Protein AF-A0A6A9SDP8-F1 (afdb_monomer_lite)

Secondary structure (DSSP, 8-state):
---------EEEEEEEEEEEGGGSPTT----TT-SEEEEEEEEEEETTEEEEEEEEEEPPTTSS--HHHHHHHHHTT-TT--GGGGTT-EEEEEEETTEEEEEHHHHHHHHHHHHHHHHHHHHHHHHHHHHHHHHHHHHHHHTTSTTHHHHHHHHHHHHHHHHHHHHHHHHH---SS----HHHHHHHHHSTTTHHHHHHHHHHHHIIIII-GGGHHHHHHHHHHHHHHHHHHHHHHHHTSTTHHHHHHHHHHHHHHHHHHHHHHTTSTT-SS---HHHHHHHHHHHTHHHHHHHHIIIII--

Sequence (303 aa):
MASRESSTNRALVRRVTRVPAEDVPDGYPFDVDADHALELVVERRRADGSETVRAFEAWPSGGHASSRLARVLDAVGEPAGSPGALDGERVVLESRDGAYRVDVDGTYALHEEATRAGVNTHALAELVVAAGALVGLFAFFLAWTPLERAAVPLAALAAVVLAASLGYDAWQTRDRAWTPHPLPWTAGGAVPVLNVAVAVAYLARKAVAVDDSADADRVWRDVLAGTVVAFAVGLALAAFDLTFPLGATVFAHAWALAPVAVFLDGRSARHEHAPKRAPWLAGAVVFGGAGALVYLLRTDGLQ

Radius of gyration: 26.79 Å; chains: 1; bounding box: 65×52×71 Å

pLDDT: mean 76.97, std 10.65, range [30.83, 91.56]

Structure (mmCIF, N/CA/C/O backbone):
data_AF-A0A6A9SDP8-F1
#
_entry.id   AF-A0A6A9SDP8-F1
#
loop_
_atom_site.group_PDB
_atom_site.id
_atom_site.type_symbol
_atom_site.label_atom_id
_atom_site.label_alt_id
_atom_site.label_comp_id
_atom_site.label_asym_id
_atom_site.label_entity_id
_atom_site.label_seq_id
_atom_site.pdbx_PDB_ins_code
_atom_site.Cartn_x
_atom_site.Cartn_y
_atom_site.Cartn_z
_atom_site.occupancy
_atom_site.B_iso_or_equiv
_atom_site.auth_seq_id
_atom_site.auth_comp_id
_atom_site.auth_asym_id
_atom_site.auth_atom_id
_atom_site.pdbx_PDB_model_num
ATOM 1 N N . MET A 1 1 ? -29.160 29.114 26.629 1.00 34.12 1 MET A N 1
ATOM 2 C CA . MET A 1 1 ? -27.709 29.140 26.345 1.00 34.12 1 MET A CA 1
ATOM 3 C C . MET A 1 1 ? -26.998 28.506 27.526 1.00 34.12 1 MET A C 1
ATOM 5 O O . MET A 1 1 ? -26.767 29.185 28.514 1.00 34.12 1 MET A O 1
ATOM 9 N N . ALA A 1 2 ? -26.745 27.200 27.461 1.00 30.83 2 ALA A N 1
ATOM 10 C CA . ALA A 1 2 ? -25.876 26.510 28.408 1.00 30.83 2 ALA A CA 1
ATOM 11 C C . ALA A 1 2 ? -24.572 26.211 27.666 1.00 30.83 2 ALA A C 1
ATOM 13 O O . ALA A 1 2 ? -24.596 25.659 26.565 1.00 30.83 2 ALA A O 1
ATOM 14 N N . SER A 1 3 ? -23.469 26.691 28.230 1.00 32.56 3 SER A N 1
ATOM 15 C CA . SER A 1 3 ? -22.120 26.548 27.700 1.00 32.56 3 SER A CA 1
ATOM 16 C C . SER A 1 3 ? -21.797 25.062 27.537 1.00 32.56 3 SER A C 1
ATOM 18 O O . SER A 1 3 ? -21.733 24.336 28.525 1.00 32.56 3 SER A O 1
ATOM 20 N N . ARG A 1 4 ? -21.631 24.597 26.292 1.00 37.06 4 ARG A N 1
ATOM 21 C CA . ARG A 1 4 ? -20.997 23.306 26.011 1.00 37.06 4 ARG A CA 1
ATOM 22 C C . ARG A 1 4 ? -19.533 23.457 26.408 1.00 37.06 4 ARG A C 1
ATOM 24 O O . ARG A 1 4 ? -18.729 23.944 25.616 1.00 37.06 4 ARG A O 1
ATOM 31 N N . GLU A 1 5 ? -19.191 23.060 27.629 1.00 35.81 5 GLU A N 1
ATOM 32 C CA . GLU A 1 5 ? -17.819 22.688 27.963 1.00 35.81 5 GLU A CA 1
ATOM 33 C C . GLU A 1 5 ? -17.450 21.482 27.094 1.00 35.81 5 GLU A C 1
ATOM 35 O O . GLU A 1 5 ? -17.626 20.322 27.455 1.00 35.81 5 GLU A O 1
ATOM 40 N N . SER A 1 6 ? -16.969 21.786 25.891 1.00 40.06 6 SER A N 1
ATOM 41 C CA . SER A 1 6 ? -16.321 20.865 24.968 1.00 40.06 6 SER A CA 1
ATOM 42 C C . SER A 1 6 ? -14.956 20.474 25.544 1.00 40.06 6 SER A C 1
ATOM 44 O O . SER A 1 6 ? -13.913 20.779 24.969 1.00 40.06 6 SER A O 1
ATOM 46 N N . SER A 1 7 ? -14.944 19.841 26.718 1.00 48.91 7 SER A N 1
ATOM 47 C CA . SER A 1 7 ? -13.778 19.081 27.148 1.00 48.91 7 SER A CA 1
ATOM 48 C C . SER A 1 7 ? -13.738 17.821 26.291 1.00 48.91 7 SER A C 1
ATOM 50 O O . SER A 1 7 ? -14.719 17.090 26.168 1.00 48.91 7 SER A O 1
ATOM 52 N N . THR A 1 8 ? -12.634 17.631 25.585 1.00 55.91 8 THR A N 1
ATOM 53 C CA . THR A 1 8 ? -12.454 16.554 24.618 1.00 55.91 8 THR A CA 1
ATOM 54 C C . THR A 1 8 ? -12.482 15.204 25.347 1.00 55.91 8 THR A C 1
ATOM 56 O O . THR A 1 8 ? -11.447 14.723 25.797 1.00 55.91 8 THR A O 1
ATOM 59 N N . ASN A 1 9 ? -13.657 14.581 25.475 1.00 80.19 9 ASN A N 1
ATOM 60 C CA . ASN A 1 9 ? -13.875 13.295 26.155 1.00 80.19 9 ASN A CA 1
ATOM 61 C C . ASN A 1 9 ? -13.386 12.089 25.330 1.00 80.19 9 ASN A C 1
ATOM 63 O O . ASN A 1 9 ? -14.064 11.069 25.226 1.00 80.19 9 ASN A O 1
ATOM 67 N N . ARG A 1 10 ? -12.212 12.195 24.705 1.00 88.19 10 ARG A N 1
ATOM 68 C CA . ARG A 1 10 ? -11.583 11.076 23.997 1.00 88.19 10 ARG A CA 1
ATOM 69 C C . ARG A 1 10 ? -10.999 10.112 25.030 1.00 88.19 10 ARG A C 1
ATOM 71 O O . ARG A 1 10 ? -10.232 10.524 25.903 1.00 88.19 10 ARG A O 1
ATOM 78 N N . ALA A 1 11 ? -11.337 8.838 24.910 1.00 89.44 11 ALA A N 1
ATOM 79 C CA . ALA A 1 11 ? -10.845 7.775 25.769 1.00 89.44 11 ALA A CA 1
ATOM 80 C C . ALA A 1 11 ? -10.386 6.574 24.937 1.00 89.44 11 ALA A C 1
ATOM 82 O O . ALA A 1 11 ? -10.823 6.378 23.805 1.00 89.44 11 ALA A O 1
ATOM 83 N N . LEU A 1 12 ? -9.473 5.789 25.498 1.00 90.06 12 LEU A N 1
ATOM 84 C CA . LEU A 1 12 ? -8.978 4.552 24.910 1.00 90.06 12 LEU A CA 1
ATOM 85 C C . LEU A 1 12 ? -9.602 3.373 25.649 1.00 90.06 12 LEU A C 1
ATOM 87 O O . LEU A 1 12 ? -9.468 3.276 26.870 1.00 90.06 12 LEU A O 1
ATOM 91 N N . VAL A 1 13 ? -10.254 2.472 24.928 1.00 89.31 13 VAL A N 1
ATOM 92 C CA . VAL A 1 13 ? -10.748 1.223 25.504 1.00 89.31 13 VAL A CA 1
ATOM 93 C C . VAL A 1 13 ? -9.544 0.332 25.810 1.00 89.31 13 VAL A C 1
ATOM 95 O O . VAL A 1 13 ? -8.709 0.070 24.948 1.00 89.31 13 VAL A O 1
ATOM 98 N N . ARG A 1 14 ? -9.414 -0.088 27.068 1.00 90.31 14 ARG A N 1
ATOM 99 C CA . ARG A 1 14 ? -8.307 -0.931 27.554 1.00 90.31 14 ARG A CA 1
ATOM 100 C C . ARG A 1 14 ? -8.688 -2.382 27.751 1.00 90.31 14 ARG A C 1
ATOM 102 O O . ARG A 1 14 ? -7.809 -3.231 27.880 1.00 90.31 14 ARG A O 1
ATOM 109 N N . ARG A 1 15 ? -9.980 -2.614 27.955 1.00 88.62 15 ARG A N 1
ATOM 110 C CA . ARG A 1 15 ? -10.541 -3.931 28.183 1.00 88.62 15 ARG A CA 1
ATOM 111 C C . ARG A 1 15 ? -12.033 -3.885 27.919 1.00 88.62 15 ARG A C 1
ATOM 113 O O . ARG A 1 15 ? -12.725 -2.958 28.342 1.00 88.62 15 ARG A O 1
ATOM 120 N N . VAL A 1 16 ? -12.503 -4.955 27.299 1.00 87.00 16 VAL A N 1
ATOM 121 C CA . VAL A 1 16 ? -13.911 -5.228 27.047 1.00 87.00 16 VAL A CA 1
ATOM 122 C C . VAL A 1 16 ? -14.265 -6.536 27.744 1.00 87.00 16 VAL A C 1
ATOM 124 O O . VAL A 1 16 ? -13.635 -7.560 27.480 1.00 87.00 16 VAL A O 1
ATOM 127 N N . THR A 1 17 ? -15.249 -6.518 28.642 1.00 88.25 17 THR A N 1
ATOM 128 C CA . THR A 1 17 ? -15.673 -7.716 29.386 1.00 88.25 17 THR A CA 1
ATOM 129 C C . THR A 1 17 ? -17.186 -7.854 29.339 1.00 88.25 17 THR A C 1
ATOM 131 O O . THR A 1 17 ? -17.906 -6.873 29.477 1.00 88.25 17 THR A O 1
ATOM 134 N N . ARG A 1 18 ? -17.690 -9.076 29.161 1.00 87.00 18 ARG A N 1
ATOM 135 C CA . ARG A 1 18 ? -19.116 -9.363 29.330 1.00 87.00 18 ARG A CA 1
ATOM 136 C C . ARG A 1 18 ? -19.397 -9.619 30.808 1.00 87.00 18 ARG A C 1
ATOM 138 O O . ARG A 1 18 ? -18.764 -10.497 31.389 1.00 87.00 18 ARG A O 1
ATOM 145 N N . VAL A 1 19 ? -20.348 -8.890 31.377 1.00 87.50 19 VAL A N 1
ATOM 146 C CA . VAL A 1 19 ? -20.765 -9.001 32.780 1.00 87.50 19 VAL A CA 1
ATOM 147 C C . VAL A 1 19 ? -22.277 -9.254 32.875 1.00 87.50 19 VAL A C 1
ATOM 149 O O . VAL A 1 19 ? -23.010 -8.895 31.948 1.00 87.50 19 VAL A O 1
ATOM 152 N N . PRO A 1 20 ? -22.768 -9.912 33.936 1.00 85.69 20 PRO A N 1
ATOM 153 C CA . PRO A 1 20 ? -24.192 -9.954 34.271 1.00 85.69 20 PRO A CA 1
ATOM 154 C C . PRO A 1 20 ? -24.808 -8.550 34.363 1.00 85.69 20 PRO A C 1
ATOM 156 O O . PRO A 1 20 ? -24.146 -7.610 34.797 1.00 85.69 20 PRO A O 1
ATOM 159 N N . ALA A 1 21 ? -26.074 -8.386 33.967 1.00 84.31 21 ALA A N 1
ATOM 160 C CA . ALA A 1 21 ? -26.746 -7.082 34.054 1.00 84.31 21 ALA A CA 1
ATOM 161 C C . ALA A 1 21 ? -26.925 -6.584 35.503 1.00 84.31 21 ALA A C 1
ATOM 163 O O . ALA A 1 21 ? -26.942 -5.382 35.739 1.00 84.31 21 ALA A O 1
ATOM 164 N N . GLU A 1 22 ? -26.984 -7.501 36.470 1.00 84.62 22 GLU A N 1
ATOM 165 C CA . GLU A 1 22 ? -27.016 -7.205 37.910 1.00 84.62 22 GLU A CA 1
ATOM 166 C C . GLU A 1 22 ? -25.732 -6.541 38.442 1.00 84.62 22 GLU A C 1
ATOM 168 O O . GLU A 1 22 ? -25.776 -5.875 39.472 1.00 84.62 22 GLU A O 1
ATOM 173 N N . ASP A 1 23 ? -24.606 -6.666 37.729 1.00 85.56 23 ASP A N 1
ATOM 174 C CA . ASP A 1 23 ? -23.340 -6.017 38.098 1.00 85.56 23 ASP A CA 1
ATOM 175 C C . ASP A 1 23 ? -23.266 -4.548 37.628 1.00 85.56 23 ASP A C 1
ATOM 177 O O . ASP A 1 23 ? -22.299 -3.835 37.930 1.00 85.56 23 ASP A O 1
ATOM 181 N N . VAL A 1 24 ? -24.262 -4.078 36.864 1.00 83.81 24 VAL A N 1
ATOM 182 C CA . VAL A 1 24 ? -24.353 -2.681 36.426 1.00 83.81 24 VAL A CA 1
ATOM 183 C C . VAL A 1 24 ? -24.838 -1.819 37.600 1.00 83.81 24 VAL A C 1
ATOM 185 O O . VAL A 1 24 ? -25.855 -2.146 38.205 1.00 83.81 24 VAL A O 1
ATOM 188 N N . PRO A 1 25 ? -24.160 -0.700 37.930 1.00 83.75 25 PRO A N 1
ATOM 189 C CA . PRO A 1 25 ? -24.554 0.145 39.054 1.00 83.75 25 PRO A CA 1
ATOM 190 C C . PRO A 1 25 ? -26.001 0.643 38.968 1.00 83.75 25 PRO A C 1
ATOM 192 O O . PRO A 1 25 ? -26.430 1.152 37.927 1.00 83.75 25 PRO A O 1
ATOM 195 N N . ASP A 1 26 ? -26.711 0.580 40.096 1.00 76.19 26 ASP A N 1
ATOM 196 C CA . ASP A 1 26 ? -28.070 1.104 40.230 1.00 76.19 26 ASP A CA 1
ATOM 197 C C . ASP A 1 26 ? -28.135 2.582 39.808 1.00 76.19 26 ASP A C 1
ATOM 199 O O . ASP A 1 26 ? -27.375 3.427 40.287 1.00 76.19 26 ASP A O 1
ATOM 203 N N . GLY A 1 27 ? -29.052 2.903 38.893 1.00 71.12 27 GLY A N 1
ATOM 204 C CA . GLY A 1 27 ? -29.221 4.256 38.352 1.00 71.12 27 GLY A CA 1
ATOM 205 C C . GLY A 1 27 ? -28.356 4.587 37.129 1.00 71.12 27 GLY A C 1
ATOM 206 O O . GLY A 1 27 ? -28.478 5.690 36.594 1.00 71.12 27 GLY A O 1
ATOM 207 N N . TYR A 1 28 ? -27.526 3.660 36.636 1.00 77.81 28 TYR A N 1
ATOM 208 C CA . TYR A 1 28 ? -26.868 3.821 35.337 1.00 77.81 28 TYR A CA 1
ATOM 209 C C . TYR A 1 28 ? -27.916 3.798 34.202 1.00 77.81 28 TYR A C 1
ATOM 211 O O . TYR A 1 28 ? -28.846 2.990 34.258 1.00 77.81 28 TYR A O 1
ATOM 219 N N . PRO A 1 29 ? -27.791 4.638 33.151 1.00 71.81 29 PRO A N 1
ATOM 220 C CA . PRO A 1 29 ? -28.710 4.657 32.007 1.00 71.81 29 PRO A CA 1
ATOM 221 C C . PRO A 1 29 ? -28.513 3.425 31.101 1.00 71.81 29 PRO A C 1
ATOM 223 O O . PRO A 1 29 ? -28.023 3.526 29.971 1.00 71.81 29 PRO A O 1
ATOM 226 N N . PHE A 1 30 ? -28.874 2.257 31.630 1.00 70.81 30 PHE A N 1
ATOM 227 C CA . PHE A 1 30 ? -28.783 0.937 31.017 1.00 70.81 30 PHE A CA 1
ATOM 228 C C . PHE A 1 30 ? -30.140 0.503 30.450 1.00 70.81 30 PHE A C 1
ATOM 230 O O . PHE A 1 30 ? -31.189 0.895 30.959 1.00 70.81 30 PHE A O 1
ATOM 237 N N . ASP A 1 31 ? -30.115 -0.290 29.381 1.00 69.44 31 ASP A N 1
ATOM 238 C CA . ASP A 1 31 ? -31.330 -0.854 28.791 1.00 69.44 31 ASP A CA 1
ATOM 239 C C . ASP A 1 31 ? -31.745 -2.104 29.580 1.00 69.44 31 ASP A C 1
ATOM 241 O O . ASP A 1 31 ? -30.993 -3.075 29.638 1.00 69.44 31 ASP A O 1
ATOM 245 N N . VAL A 1 32 ? -32.904 -2.054 30.239 1.00 60.44 32 VAL A N 1
ATOM 246 C CA . VAL A 1 32 ? -33.299 -2.996 31.308 1.00 60.44 32 VAL A CA 1
ATOM 247 C C . VAL A 1 32 ? -33.622 -4.400 30.772 1.00 60.44 32 VAL A C 1
ATOM 249 O O . VAL A 1 32 ? -33.650 -5.361 31.534 1.00 60.44 32 VAL A O 1
ATOM 252 N N . ASP A 1 33 ? -33.811 -4.534 29.458 1.00 66.88 33 ASP A N 1
ATOM 253 C CA . ASP A 1 33 ? -34.239 -5.779 28.808 1.00 66.88 33 ASP A CA 1
ATOM 254 C C . ASP A 1 33 ? -33.077 -6.741 28.462 1.00 66.88 33 ASP A C 1
ATOM 256 O O . ASP A 1 33 ? -33.288 -7.778 27.827 1.00 66.88 33 ASP A O 1
ATOM 260 N N . ALA A 1 34 ? -31.834 -6.420 28.842 1.00 71.81 34 ALA A N 1
ATOM 261 C CA . ALA A 1 34 ? -30.660 -7.243 28.551 1.00 71.81 34 ALA A CA 1
ATOM 262 C C . ALA A 1 34 ? -30.218 -8.091 29.756 1.00 71.81 34 ALA A C 1
ATOM 264 O O . ALA A 1 34 ? -29.930 -7.558 30.820 1.00 71.81 34 ALA A O 1
ATOM 265 N N . ASP A 1 35 ? -30.038 -9.405 29.560 1.00 80.12 35 ASP A N 1
ATOM 266 C CA . ASP A 1 35 ? -29.524 -10.317 30.605 1.00 80.12 35 ASP A CA 1
ATOM 267 C C . ASP A 1 35 ? -28.048 -10.056 30.967 1.00 80.12 35 ASP A C 1
ATOM 269 O O . ASP A 1 35 ? -27.550 -10.490 32.005 1.00 80.12 35 ASP A O 1
ATOM 273 N N . HIS A 1 36 ? -27.301 -9.424 30.058 1.00 82.25 36 HIS A N 1
ATOM 274 C CA . HIS A 1 36 ? -25.873 -9.157 30.207 1.00 82.25 36 HIS A CA 1
ATOM 275 C C . HIS A 1 36 ? -25.546 -7.735 29.745 1.00 82.25 36 HIS A C 1
ATOM 277 O O . HIS A 1 36 ? -26.184 -7.187 28.843 1.00 82.25 36 HIS A O 1
ATOM 283 N N . ALA A 1 37 ? -24.481 -7.176 30.302 1.00 85.50 37 ALA A N 1
ATOM 284 C CA . ALA A 1 37 ? -23.875 -5.930 29.871 1.00 85.50 37 ALA A CA 1
ATOM 285 C C . ALA A 1 37 ? -22.468 -6.172 29.311 1.00 85.50 37 ALA A C 1
ATOM 287 O O . ALA A 1 37 ? -21.773 -7.135 29.644 1.00 85.50 37 ALA A O 1
ATOM 288 N N . LEU A 1 38 ? -22.044 -5.274 28.436 1.00 86.19 38 LEU A N 1
ATOM 289 C CA . LEU A 1 38 ? -20.671 -5.111 28.009 1.00 86.19 38 LEU A CA 1
ATOM 290 C C . LEU A 1 38 ? -20.044 -4.003 28.847 1.00 86.19 38 LEU A C 1
ATOM 292 O O . LEU A 1 38 ? -20.403 -2.836 28.711 1.00 86.19 38 LEU A O 1
ATOM 296 N N . GLU A 1 39 ? -19.103 -4.374 29.700 1.00 89.62 39 GLU A N 1
ATOM 297 C CA . GLU A 1 39 ? -18.272 -3.437 30.432 1.00 89.62 39 GLU A CA 1
ATOM 298 C C . GLU A 1 39 ? -17.087 -3.001 29.564 1.00 89.62 39 GLU A C 1
ATOM 300 O O . GLU A 1 39 ? -16.262 -3.816 29.139 1.00 89.62 39 GLU A O 1
ATOM 305 N N . LEU A 1 40 ? -16.987 -1.694 29.352 1.00 88.44 40 LEU A N 1
ATOM 306 C CA . LEU A 1 40 ? -15.877 -1.021 28.698 1.00 88.44 40 LEU A CA 1
ATOM 307 C C . LEU A 1 40 ? -15.053 -0.300 29.764 1.00 88.44 40 LEU A C 1
ATOM 309 O O . LEU A 1 40 ? -15.493 0.696 30.347 1.00 88.44 40 LEU A O 1
ATOM 313 N N . VAL A 1 41 ? -13.839 -0.791 30.007 1.00 91.56 41 VAL A N 1
ATOM 314 C CA . VAL A 1 41 ? -12.858 -0.090 30.838 1.00 91.56 41 VAL A CA 1
ATOM 315 C C . VAL A 1 41 ? -12.114 0.881 29.936 1.00 91.56 41 VAL A C 1
ATOM 317 O O . VAL A 1 41 ? -11.327 0.472 29.080 1.00 91.56 41 VAL A O 1
ATOM 320 N N . VAL A 1 42 ? -12.386 2.169 30.109 1.00 91.38 42 VAL A N 1
ATOM 321 C CA . VAL A 1 42 ? -11.888 3.236 29.243 1.00 91.38 42 VAL A CA 1
ATOM 322 C C . VAL A 1 42 ? -10.941 4.149 30.008 1.00 91.38 42 VAL A C 1
ATOM 324 O O . VAL A 1 42 ? -11.217 4.576 31.125 1.00 91.38 42 VAL A O 1
ATOM 327 N N . GLU A 1 43 ? -9.802 4.460 29.406 1.00 90.69 43 GLU A N 1
ATOM 328 C CA . GLU A 1 43 ? -8.813 5.378 29.957 1.00 90.69 43 GLU A CA 1
ATOM 329 C C . GLU A 1 43 ? -8.935 6.730 29.254 1.00 90.69 43 GLU A C 1
ATOM 331 O O . GLU A 1 43 ? -8.691 6.837 28.049 1.00 90.69 43 GLU A O 1
ATOM 336 N N . ARG A 1 44 ? -9.302 7.778 29.997 1.00 87.81 44 ARG A N 1
ATOM 337 C CA . ARG A 1 44 ? -9.287 9.154 29.489 1.00 87.81 44 ARG A CA 1
ATOM 338 C C . ARG A 1 44 ? -8.007 9.860 29.887 1.00 87.81 44 ARG A C 1
ATOM 340 O O . ARG A 1 44 ? -7.475 9.656 30.979 1.00 87.81 44 ARG A O 1
ATOM 347 N N . ARG A 1 45 ? -7.569 10.780 29.036 1.00 80.19 45 ARG A N 1
ATOM 348 C CA . ARG A 1 45 ? -6.476 11.695 29.359 1.00 80.19 45 ARG A CA 1
ATOM 349 C C . ARG A 1 45 ? -7.047 12.997 29.916 1.00 80.19 45 ARG A C 1
ATOM 351 O O . ARG A 1 45 ? -7.833 13.662 29.250 1.00 80.19 45 ARG A O 1
ATOM 358 N N . ARG A 1 46 ? -6.634 13.362 31.124 1.00 77.31 46 ARG A N 1
ATOM 359 C CA . ARG A 1 46 ? -6.948 14.624 31.803 1.00 77.31 46 ARG A CA 1
ATOM 360 C C . ARG A 1 46 ? -5.680 15.480 31.896 1.00 77.31 46 ARG A C 1
ATOM 362 O O . ARG A 1 46 ? -4.576 14.978 31.684 1.00 77.31 46 ARG A O 1
ATOM 369 N N . ALA A 1 47 ? -5.833 16.767 32.207 1.00 69.44 47 ALA A N 1
ATOM 370 C CA . ALA A 1 47 ? -4.697 17.682 32.364 1.00 69.44 47 ALA A CA 1
ATOM 371 C C . ALA A 1 47 ? -3.680 17.185 33.415 1.00 69.44 47 ALA A C 1
ATOM 373 O O . ALA A 1 47 ? -2.479 17.297 33.193 1.00 69.44 47 ALA A O 1
ATOM 374 N N . ASP A 1 48 ? -4.170 16.540 34.480 1.00 72.00 48 ASP A N 1
ATOM 375 C CA . ASP A 1 48 ? -3.364 16.080 35.620 1.00 72.00 48 ASP A CA 1
ATOM 376 C C . ASP A 1 48 ? -3.015 14.577 35.584 1.00 72.00 48 ASP A C 1
ATOM 378 O O . ASP A 1 48 ? -2.494 14.038 36.558 1.00 72.00 48 ASP A O 1
ATOM 382 N N . GLY A 1 49 ? -3.297 13.870 34.481 1.00 76.75 49 GLY A N 1
ATOM 383 C CA . GLY A 1 49 ? -2.983 12.441 34.341 1.00 76.75 49 GLY A CA 1
ATOM 384 C C . GLY A 1 49 ? -4.037 11.628 33.590 1.00 76.75 49 GLY A C 1
ATOM 385 O O . GLY A 1 49 ? -4.935 12.170 32.951 1.00 76.75 49 GLY A O 1
ATOM 386 N N . SER A 1 50 ? -3.913 10.303 33.636 1.00 81.12 50 SER A N 1
ATOM 387 C CA . SER A 1 50 ? -4.889 9.361 33.078 1.00 81.12 50 SER A CA 1
ATOM 388 C C . SER A 1 50 ? -5.910 8.947 34.134 1.00 81.12 50 SER A C 1
ATOM 390 O O . SER A 1 50 ? -5.539 8.606 35.255 1.00 81.12 50 SER A O 1
ATOM 392 N N . GLU A 1 51 ? -7.186 8.913 33.769 1.00 87.94 51 GLU A N 1
ATOM 393 C CA . GLU A 1 51 ? -8.261 8.444 34.641 1.00 87.94 51 GLU A CA 1
ATOM 394 C C . GLU A 1 51 ? -8.980 7.270 33.981 1.00 87.94 51 GLU A C 1
ATOM 396 O O . GLU A 1 51 ? -9.357 7.340 32.811 1.00 87.94 51 GLU A O 1
ATOM 401 N N . THR A 1 52 ? -9.151 6.181 34.729 1.00 87.88 52 THR A N 1
ATOM 402 C CA . THR A 1 52 ? -9.879 5.002 34.254 1.00 87.88 52 THR A CA 1
ATOM 403 C C . THR A 1 52 ? -11.334 5.096 34.680 1.00 87.88 52 THR A C 1
ATOM 405 O O . THR A 1 52 ? -11.634 5.356 35.843 1.00 87.88 52 THR A O 1
ATOM 408 N N . VAL A 1 53 ? -12.231 4.874 33.731 1.00 89.44 53 VAL A N 1
ATOM 409 C CA . VAL A 1 53 ? -13.676 4.983 33.890 1.00 89.44 53 VAL A CA 1
ATOM 410 C C . VAL A 1 53 ? -14.326 3.716 33.335 1.00 89.44 53 VAL A C 1
ATOM 412 O O . VAL A 1 53 ? -13.784 3.074 32.437 1.00 89.44 53 VAL A O 1
ATOM 415 N N . ARG A 1 54 ? -15.482 3.338 33.883 1.00 89.62 54 ARG A N 1
ATOM 416 C CA . ARG A 1 54 ? -16.281 2.203 33.410 1.00 89.62 54 ARG A CA 1
ATOM 417 C C . ARG A 1 54 ? -17.501 2.741 32.668 1.00 89.62 54 ARG A C 1
ATOM 419 O O . ARG A 1 54 ? -18.223 3.577 33.211 1.00 89.62 54 ARG A O 1
ATOM 426 N N . ALA A 1 55 ? -17.709 2.276 31.445 1.00 88.44 55 ALA A N 1
ATOM 427 C CA . ALA A 1 55 ? -18.927 2.503 30.676 1.00 88.44 55 ALA A CA 1
ATOM 428 C C . ALA A 1 55 ? -19.595 1.153 30.393 1.00 88.44 55 ALA A C 1
ATOM 430 O O . ALA A 1 55 ? -18.903 0.151 30.214 1.00 88.44 55 ALA A O 1
ATOM 431 N N . PHE A 1 56 ? -20.924 1.123 30.361 1.00 87.25 56 PHE A N 1
ATOM 432 C CA . PHE A 1 56 ? -21.694 -0.101 30.165 1.00 87.25 56 PHE A CA 1
ATOM 433 C C . PHE A 1 56 ? -22.588 0.035 28.934 1.00 87.25 56 PHE A C 1
ATOM 435 O O . PHE A 1 56 ? -23.317 1.016 28.786 1.00 87.25 56 PHE A O 1
ATOM 442 N N . GLU A 1 57 ? -22.554 -0.964 28.058 1.00 86.12 57 GLU A N 1
ATOM 443 C CA . GLU A 1 57 ? -23.455 -1.074 26.909 1.00 86.12 57 GLU A CA 1
ATOM 444 C C . GLU A 1 57 ? -24.247 -2.380 26.981 1.00 86.12 57 GLU A C 1
ATOM 446 O O . GLU A 1 57 ? -23.744 -3.396 27.448 1.00 86.12 57 GLU A O 1
ATOM 451 N N . ALA A 1 58 ? -25.499 -2.381 26.527 1.00 83.56 58 ALA A N 1
ATOM 452 C CA . ALA A 1 58 ? -26.340 -3.574 26.586 1.00 83.56 58 ALA A CA 1
ATOM 453 C C . ALA A 1 58 ? -25.806 -4.679 25.660 1.00 83.56 58 ALA A C 1
ATOM 455 O O . ALA A 1 58 ? -25.612 -4.453 24.456 1.00 83.56 58 ALA A O 1
ATOM 456 N N . TRP A 1 59 ? -25.593 -5.880 26.210 1.00 76.75 59 TRP A N 1
ATOM 457 C CA . TRP A 1 59 ? -25.206 -7.042 25.415 1.00 76.75 59 TRP A CA 1
ATOM 458 C C . TRP A 1 59 ? -26.403 -7.536 24.592 1.00 76.75 59 TRP A C 1
ATOM 460 O O . TRP A 1 59 ? -27.527 -7.556 25.090 1.00 76.75 59 TRP A O 1
ATOM 470 N N . PRO A 1 60 ? -26.197 -7.981 23.345 1.00 67.00 60 PRO A N 1
ATOM 471 C CA . PRO A 1 60 ? -27.278 -8.529 22.541 1.00 67.00 60 PRO A CA 1
ATOM 472 C C . PRO A 1 60 ? -27.864 -9.826 23.100 1.00 67.00 60 PRO A C 1
ATOM 474 O O . PRO A 1 60 ? -27.197 -10.865 23.130 1.00 67.00 60 PRO A O 1
ATOM 477 N N . SER A 1 61 ? -29.144 -9.801 23.458 1.00 56.62 61 SER A N 1
ATOM 478 C CA . SER A 1 61 ? -29.974 -10.991 23.637 1.00 56.62 61 SER A CA 1
ATOM 479 C C . SER A 1 61 ? -30.413 -11.500 22.250 1.00 56.62 61 SER A C 1
ATOM 481 O O . SER A 1 61 ? -31.167 -10.848 21.540 1.00 56.62 61 SER A O 1
ATOM 483 N N . GLY A 1 62 ? -29.890 -12.653 21.804 1.00 53.75 62 GLY A N 1
ATOM 484 C CA . GLY A 1 62 ? -30.312 -13.290 20.537 1.00 53.75 62 GLY A CA 1
ATOM 485 C C . GLY A 1 62 ? -29.372 -13.146 19.327 1.00 53.75 62 GLY A C 1
ATOM 486 O O . GLY A 1 62 ? -29.806 -13.286 18.185 1.00 53.75 62 GLY A O 1
ATOM 487 N N . GLY A 1 63 ? -28.077 -12.890 19.541 1.00 48.81 63 GLY A N 1
ATOM 488 C CA . GLY A 1 63 ? -27.058 -12.977 18.478 1.00 48.81 63 GLY A CA 1
ATOM 489 C C . GLY A 1 63 ? -27.001 -11.798 17.500 1.00 48.81 63 GLY A C 1
ATOM 490 O O . GLY A 1 63 ? -26.154 -11.800 16.614 1.00 48.81 63 GLY A O 1
ATOM 491 N N . HIS A 1 64 ? -27.838 -10.777 17.684 1.00 49.94 64 HIS A N 1
ATOM 492 C CA . HIS A 1 64 ? -27.783 -9.521 16.938 1.00 49.94 64 HIS A CA 1
ATOM 493 C C . HIS A 1 64 ? -27.445 -8.409 17.920 1.00 49.94 64 HIS A C 1
ATOM 495 O O . HIS A 1 64 ? -28.237 -8.178 18.830 1.00 49.94 64 HIS A O 1
ATOM 501 N N . ALA A 1 65 ? -26.275 -7.773 17.760 1.00 53.56 65 ALA A N 1
ATOM 502 C CA . ALA A 1 65 ? -25.840 -6.607 18.536 1.00 53.56 65 ALA A CA 1
ATOM 503 C C . ALA A 1 65 ? -27.031 -5.665 18.792 1.00 53.56 65 ALA A C 1
ATOM 505 O O . ALA A 1 65 ? -27.733 -5.299 17.848 1.00 53.56 65 ALA A O 1
ATOM 506 N N . SER A 1 66 ? -27.285 -5.304 20.058 1.00 62.31 66 SER A N 1
ATOM 507 C CA . SER A 1 66 ? -28.303 -4.306 20.404 1.00 62.31 66 SER A CA 1
ATOM 508 C C . SER A 1 66 ? -28.115 -3.089 19.493 1.00 62.31 66 SER A C 1
ATOM 510 O O . SER A 1 66 ? -26.978 -2.746 19.162 1.00 62.31 66 SER A O 1
ATOM 512 N N . SER A 1 67 ? -29.195 -2.429 19.052 1.00 71.44 67 SER A N 1
ATOM 513 C CA . SER A 1 67 ? -29.112 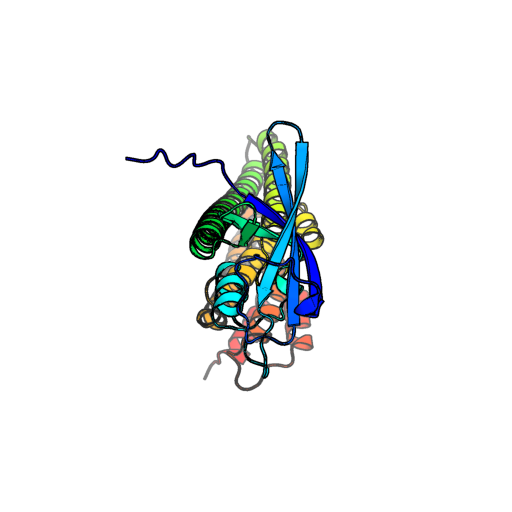-1.370 18.021 1.00 71.44 67 SER A CA 1
ATOM 514 C C . SER A 1 67 ? -28.101 -0.269 18.363 1.00 71.44 67 SER A C 1
ATOM 516 O O . SER A 1 67 ? -27.603 0.426 17.482 1.00 71.44 67 SER A O 1
ATOM 518 N N . ARG A 1 68 ? -27.783 -0.085 19.650 1.00 79.75 68 ARG A N 1
ATOM 519 C CA . ARG A 1 68 ? -26.761 0.852 20.107 1.00 79.75 68 ARG A CA 1
ATOM 520 C C . ARG A 1 68 ? -25.350 0.273 20.123 1.00 79.75 68 ARG A C 1
ATOM 522 O O . ARG A 1 68 ? -24.468 0.946 19.608 1.00 79.75 68 ARG A O 1
ATOM 529 N N . LEU A 1 69 ? -25.124 -0.937 20.643 1.00 81.88 69 LEU A N 1
ATOM 530 C CA . LEU A 1 69 ? -23.803 -1.572 20.559 1.00 81.88 69 LEU A CA 1
ATOM 531 C C . LEU A 1 69 ? -23.396 -1.779 19.097 1.00 81.88 69 LEU A C 1
ATOM 533 O O . LEU A 1 69 ? -22.256 -1.510 18.744 1.00 81.88 69 LEU A O 1
ATOM 537 N N . ALA A 1 70 ? -24.348 -2.168 18.246 1.00 79.81 70 ALA A N 1
ATOM 538 C CA . ALA A 1 70 ? -24.162 -2.253 16.803 1.00 79.81 70 ALA A CA 1
ATOM 539 C C . ALA A 1 70 ? -23.707 -0.911 16.217 1.00 79.81 70 ALA A C 1
ATOM 541 O O . ALA A 1 70 ? -22.767 -0.880 15.440 1.00 79.81 70 ALA A O 1
ATOM 542 N N . ARG A 1 71 ? -24.317 0.204 16.641 1.00 83.62 71 ARG A N 1
ATOM 543 C CA . ARG A 1 71 ? -23.918 1.554 16.216 1.00 83.62 71 ARG A CA 1
ATOM 544 C C . ARG A 1 71 ? -22.564 1.995 16.768 1.00 83.62 71 ARG A C 1
ATOM 546 O O . ARG A 1 71 ? -21.857 2.710 16.079 1.00 83.62 71 ARG A O 1
ATOM 553 N N . VAL A 1 72 ? -22.192 1.594 17.985 1.00 85.62 72 VAL A N 1
ATOM 554 C CA . VAL A 1 72 ? -20.848 1.863 18.530 1.00 85.62 72 VAL A CA 1
ATOM 555 C C . VAL A 1 72 ? -19.795 1.080 17.746 1.00 85.62 72 VAL A C 1
ATOM 557 O O . VAL A 1 72 ? -18.772 1.644 17.375 1.00 85.62 72 VAL A O 1
ATOM 560 N N . LEU A 1 73 ? -20.063 -0.197 17.468 1.00 85.50 73 LEU A N 1
ATOM 561 C CA . LEU A 1 73 ? -19.213 -1.050 16.641 1.00 85.50 73 LEU A CA 1
ATOM 562 C C . LEU A 1 73 ? -19.096 -0.508 15.211 1.00 85.50 73 LEU A C 1
ATOM 564 O O . LEU A 1 73 ? -17.997 -0.411 14.682 1.00 85.50 73 LEU A O 1
ATOM 568 N N . ASP A 1 74 ? -20.204 -0.072 14.618 1.00 84.81 74 ASP A N 1
ATOM 569 C CA . ASP A 1 74 ? -20.225 0.602 13.318 1.00 84.81 74 ASP A CA 1
ATOM 570 C C . ASP A 1 74 ? -19.438 1.926 13.345 1.00 84.81 74 ASP A C 1
ATOM 572 O O . ASP A 1 74 ? -18.648 2.197 12.446 1.00 84.81 74 ASP A O 1
ATOM 576 N N . ALA A 1 75 ? -19.550 2.709 14.424 1.00 84.94 75 ALA A N 1
ATOM 577 C CA . ALA A 1 75 ? -18.829 3.974 14.585 1.00 84.94 75 ALA A CA 1
ATOM 578 C C . ALA A 1 75 ? -17.305 3.818 14.706 1.00 84.94 75 ALA A C 1
ATOM 580 O O . ALA A 1 75 ? -16.582 4.753 14.370 1.00 84.94 75 ALA A O 1
ATOM 581 N N . VAL A 1 76 ? -16.809 2.661 15.156 1.00 82.56 76 VAL A N 1
ATOM 582 C CA . VAL A 1 76 ? -15.371 2.328 15.123 1.00 82.56 76 VAL A CA 1
ATOM 583 C C . VAL A 1 76 ? -14.962 1.571 13.851 1.00 82.56 76 VAL A C 1
ATOM 585 O O . VAL A 1 76 ? -13.819 1.143 13.737 1.00 82.56 76 VAL A O 1
ATOM 588 N N . GLY A 1 77 ? -15.882 1.395 12.895 1.00 73.88 77 GLY A N 1
ATOM 589 C CA . GLY A 1 77 ? -15.626 0.738 11.614 1.00 73.88 77 GLY A CA 1
ATOM 590 C C . GLY A 1 77 ? -15.773 -0.789 11.619 1.00 73.88 77 GLY A C 1
ATOM 591 O O . GLY A 1 77 ? -15.407 -1.434 10.637 1.00 73.88 77 GLY A O 1
ATOM 592 N N . GLU A 1 78 ? -16.341 -1.391 12.669 1.00 76.75 78 GLU A N 1
ATOM 593 C CA . GLU A 1 78 ? -16.514 -2.843 12.863 1.00 76.75 78 GLU A CA 1
ATOM 594 C C . GLU A 1 78 ? -17.994 -3.308 12.897 1.00 76.75 78 GLU A C 1
ATOM 596 O O . GLU A 1 78 ? -18.414 -3.979 13.841 1.00 76.75 78 GLU A O 1
ATOM 601 N N . PRO A 1 79 ? -18.811 -3.037 11.853 1.00 58.03 79 PRO A N 1
ATOM 602 C CA . PRO A 1 79 ? -20.269 -3.245 11.868 1.00 58.03 79 PRO A CA 1
ATOM 603 C C . PRO A 1 79 ? -20.735 -4.700 12.053 1.00 58.03 79 PRO A C 1
ATOM 605 O O . PRO A 1 79 ? -21.866 -4.936 12.473 1.00 58.03 79 PRO A O 1
ATOM 608 N N . ALA A 1 80 ? -19.881 -5.683 11.746 1.00 57.00 80 ALA A N 1
ATOM 609 C CA . ALA A 1 80 ? -20.150 -7.116 11.923 1.00 57.00 80 ALA A CA 1
ATOM 610 C C . ALA A 1 80 ? -19.289 -7.759 13.033 1.00 57.00 80 ALA A C 1
ATOM 612 O O . ALA A 1 80 ? -19.287 -8.982 13.192 1.00 57.00 80 ALA A O 1
ATOM 613 N N . GLY A 1 81 ? -18.513 -6.950 13.762 1.00 61.88 81 GLY A N 1
ATOM 614 C CA . GLY A 1 81 ? -17.456 -7.405 14.658 1.00 61.88 81 GLY A CA 1
ATOM 615 C C . GLY A 1 81 ? -17.963 -7.980 15.980 1.00 61.88 81 GLY A C 1
ATOM 616 O O . GLY A 1 81 ? -18.974 -7.558 16.541 1.00 61.88 81 GLY A O 1
ATOM 617 N N . SER A 1 82 ? -17.215 -8.943 16.526 1.00 72.12 82 SER A N 1
ATOM 618 C CA . SER A 1 82 ? -17.383 -9.355 17.921 1.00 72.12 82 SER A CA 1
ATOM 619 C C . SER A 1 82 ? -17.119 -8.160 18.850 1.00 72.12 82 SER A C 1
ATOM 621 O O . SER A 1 82 ? -16.182 -7.413 18.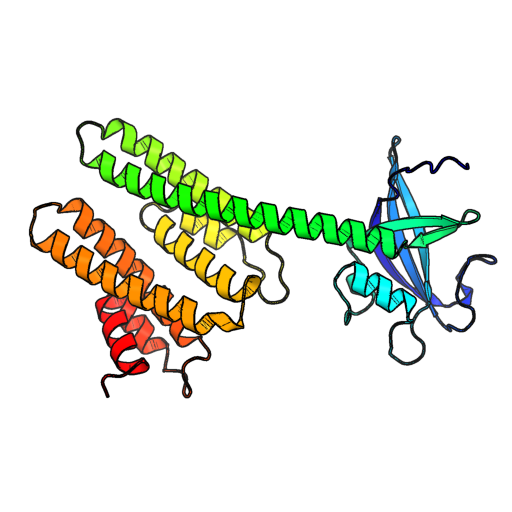572 1.00 72.12 82 SER A O 1
ATOM 623 N N . PRO A 1 83 ? -17.816 -8.012 19.991 1.00 75.56 83 PRO A N 1
ATOM 624 C CA . PRO A 1 83 ? -17.612 -6.887 20.912 1.00 75.56 83 PRO A CA 1
ATOM 625 C C . PRO A 1 83 ? -16.166 -6.680 21.392 1.00 75.56 83 PRO A C 1
ATOM 627 O O . PRO A 1 83 ? -15.795 -5.568 21.748 1.00 75.56 83 PRO A O 1
ATOM 630 N N . GLY A 1 84 ? -15.327 -7.722 21.348 1.00 77.75 84 GLY A N 1
ATOM 631 C CA . GLY A 1 84 ? -13.892 -7.619 21.630 1.00 77.75 84 GLY A CA 1
ATOM 632 C C . GLY A 1 84 ? -13.106 -6.742 20.647 1.00 77.75 84 GLY A C 1
ATOM 633 O O . GLY A 1 84 ? -12.010 -6.319 20.985 1.00 77.75 84 GLY A O 1
ATOM 634 N N . ALA A 1 85 ? -13.662 -6.417 19.477 1.00 78.31 85 ALA A N 1
ATOM 635 C CA . ALA A 1 85 ? -13.054 -5.493 18.518 1.00 78.31 85 ALA A CA 1
ATOM 636 C C . ALA A 1 85 ? -12.958 -4.053 19.049 1.00 78.31 85 ALA A C 1
ATOM 638 O O . ALA A 1 85 ? -12.194 -3.260 18.518 1.00 78.31 85 ALA A O 1
ATOM 639 N N . LEU A 1 86 ? -13.699 -3.722 20.113 1.00 82.75 86 LEU A N 1
ATOM 640 C CA . LEU A 1 86 ? -13.571 -2.434 20.790 1.00 82.75 86 LEU A CA 1
ATOM 641 C C . LEU A 1 86 ? -12.286 -2.336 21.621 1.00 82.75 86 LEU A C 1
ATOM 643 O O . LEU A 1 86 ? -11.935 -1.237 22.032 1.00 82.75 86 LEU A O 1
ATOM 647 N N . ASP A 1 87 ? -11.592 -3.441 21.911 1.00 85.56 87 ASP A N 1
ATOM 648 C CA . ASP A 1 87 ? -10.378 -3.399 22.725 1.00 85.56 87 ASP A CA 1
ATOM 649 C C . ASP A 1 87 ? -9.228 -2.705 21.981 1.00 85.56 87 ASP A C 1
ATOM 651 O O . ASP A 1 87 ? -8.866 -3.076 20.866 1.00 85.56 87 ASP A O 1
ATOM 655 N N . GLY A 1 88 ? -8.645 -1.684 22.606 1.00 83.69 88 GLY A N 1
ATOM 656 C CA . GLY A 1 88 ? -7.634 -0.827 21.993 1.00 83.69 88 GLY A CA 1
ATOM 657 C C . GLY A 1 88 ? -8.184 0.299 21.111 1.00 83.69 88 GLY A C 1
ATOM 658 O O . GLY A 1 88 ? -7.387 1.120 20.648 1.00 83.69 88 GLY A O 1
ATOM 659 N N . GLU A 1 89 ? -9.502 0.395 20.917 1.00 87.06 89 GLU A N 1
ATOM 660 C CA . GLU A 1 89 ? -10.109 1.445 20.095 1.00 87.06 89 GLU A CA 1
ATOM 661 C C . GLU A 1 89 ? -10.315 2.759 20.852 1.00 87.06 89 GLU A C 1
ATOM 663 O O . GLU A 1 89 ? -10.443 2.811 22.082 1.00 87.06 89 GLU A O 1
ATOM 668 N N . ARG A 1 90 ? -10.326 3.864 20.099 1.00 88.62 90 ARG A N 1
ATOM 669 C CA . ARG A 1 90 ? -10.585 5.200 20.650 1.00 88.62 90 ARG A CA 1
ATOM 670 C C . ARG A 1 90 ? -12.058 5.538 20.520 1.00 88.62 90 ARG A C 1
ATOM 672 O O . ARG A 1 90 ? -12.604 5.534 19.424 1.00 88.62 90 ARG A O 1
ATOM 679 N N . VAL A 1 91 ? -12.663 5.919 21.634 1.00 90.19 91 VAL A N 1
ATOM 680 C CA . VAL A 1 91 ? -14.079 6.280 21.717 1.00 90.19 91 VAL A CA 1
ATOM 681 C C . VAL A 1 91 ? -14.242 7.664 22.325 1.00 90.19 91 VAL A C 1
ATOM 683 O O . VAL A 1 91 ? -13.371 8.153 23.053 1.00 90.19 91 VAL A O 1
ATOM 686 N N . VAL A 1 92 ? -15.362 8.313 22.030 1.00 90.81 92 VAL A N 1
ATOM 687 C CA . VAL A 1 92 ? -15.774 9.538 22.718 1.00 90.81 92 VAL A CA 1
ATOM 688 C C . VAL A 1 92 ? -16.774 9.169 23.801 1.00 90.81 92 VAL A C 1
ATOM 690 O O . VAL A 1 92 ? -17.642 8.328 23.590 1.00 90.81 92 VAL A O 1
ATOM 693 N N . LEU A 1 93 ? -16.634 9.769 24.981 1.00 89.50 93 LEU A N 1
ATOM 694 C CA . LEU A 1 93 ? -17.546 9.556 26.099 1.00 89.50 93 LEU A CA 1
ATOM 695 C C . LEU A 1 93 ? -18.466 10.764 26.296 1.00 89.50 93 LEU A C 1
ATOM 697 O O . LEU A 1 93 ? -18.030 11.914 26.277 1.00 89.50 93 LEU A O 1
ATOM 701 N N . GLU A 1 94 ? -19.729 10.501 26.587 1.00 88.06 94 GLU A N 1
ATOM 702 C CA . GLU A 1 94 ? -20.672 11.477 27.117 1.00 88.06 94 GLU A CA 1
ATOM 703 C C . GLU A 1 94 ? -20.833 11.232 28.622 1.00 88.06 94 GLU A C 1
ATOM 705 O O . GLU A 1 94 ? -20.992 10.093 29.066 1.00 88.06 94 GLU A O 1
ATOM 710 N N . SER A 1 95 ? -20.767 12.300 29.418 1.00 83.50 95 SER A N 1
ATOM 711 C CA . SER A 1 95 ? -21.092 12.245 30.845 1.00 83.50 95 SER A CA 1
ATOM 712 C C . SER A 1 95 ? -22.553 12.630 31.024 1.00 83.50 95 SER A C 1
ATOM 714 O O . SER A 1 95 ? -22.948 13.733 30.642 1.00 83.50 95 SER A O 1
ATOM 716 N N . ARG A 1 96 ? -23.349 11.742 31.616 1.00 74.62 96 ARG A N 1
ATOM 717 C CA . ARG A 1 96 ? -24.762 11.972 31.913 1.00 74.62 96 ARG A CA 1
ATOM 718 C C . ARG A 1 96 ? -25.045 11.554 33.347 1.00 74.62 96 ARG A C 1
ATOM 720 O O . ARG A 1 96 ? -24.818 10.407 33.711 1.00 74.62 96 ARG A O 1
ATOM 727 N N . ASP A 1 97 ? -25.492 12.508 34.159 1.00 68.19 97 ASP A N 1
ATOM 728 C CA . ASP A 1 97 ? -25.886 12.290 35.558 1.00 68.19 97 ASP A CA 1
ATOM 729 C C . ASP A 1 97 ? -24.812 11.584 36.418 1.00 68.19 97 ASP A C 1
ATOM 731 O O . ASP A 1 97 ? -25.112 10.807 37.317 1.00 68.19 97 ASP A O 1
ATOM 735 N N . GLY A 1 98 ? -23.528 11.852 36.140 1.00 73.75 98 GLY A N 1
ATOM 736 C CA . GLY A 1 98 ? -22.390 11.259 36.858 1.00 73.75 98 GLY A CA 1
ATOM 737 C C . GLY A 1 98 ? -21.923 9.899 36.324 1.00 73.75 98 GLY A C 1
ATOM 738 O O . GLY A 1 98 ? -20.883 9.406 36.760 1.00 73.75 98 GLY A O 1
ATOM 739 N N . ALA A 1 99 ? -22.630 9.329 35.346 1.00 81.38 99 ALA A N 1
ATOM 740 C CA . ALA A 1 99 ? -22.251 8.119 34.627 1.00 81.38 99 ALA A CA 1
ATOM 741 C C . ALA A 1 99 ? -21.655 8.447 33.247 1.00 81.38 99 ALA A C 1
ATOM 743 O O . ALA A 1 99 ? -22.042 9.419 32.600 1.00 81.38 99 ALA A O 1
ATOM 744 N N . TYR A 1 100 ? -20.724 7.616 32.773 1.00 85.44 100 TYR A N 1
ATOM 745 C CA . TYR A 1 100 ? -20.116 7.767 31.448 1.00 85.44 100 TYR A CA 1
ATOM 746 C C . TYR A 1 100 ? -20.673 6.746 30.486 1.00 85.44 100 TYR A C 1
ATOM 748 O O . TYR A 1 100 ? -20.685 5.560 30.805 1.00 85.44 100 TYR A O 1
ATOM 756 N N . ARG A 1 101 ? -21.063 7.197 29.300 1.00 86.75 101 ARG A N 1
ATOM 757 C CA . ARG A 1 101 ? -21.549 6.358 28.206 1.00 86.75 101 ARG A CA 1
ATOM 758 C C . ARG A 1 101 ? -20.752 6.649 26.941 1.00 86.75 101 ARG A C 1
ATOM 760 O O . ARG A 1 101 ? -20.243 7.755 26.790 1.00 86.75 101 ARG A O 1
ATOM 767 N N . VAL A 1 102 ? -20.641 5.687 26.027 1.00 87.62 102 VAL A N 1
ATOM 768 C CA . VAL A 1 102 ? -20.003 5.946 24.728 1.00 87.62 102 VAL A CA 1
ATOM 769 C C . VAL A 1 102 ? -20.907 6.852 23.895 1.00 87.62 102 VAL A C 1
ATOM 771 O O . VAL A 1 102 ? -22.063 6.508 23.660 1.00 87.62 102 VAL A O 1
ATOM 774 N N . ASP A 1 103 ? -20.400 8.001 23.463 1.00 89.00 103 ASP A N 1
ATOM 775 C CA . ASP A 1 103 ? -21.045 8.886 22.494 1.00 89.00 103 ASP A CA 1
ATOM 776 C C . ASP A 1 103 ? -20.850 8.305 21.090 1.00 89.00 103 ASP A C 1
ATOM 778 O O . ASP A 1 103 ? -19.730 8.254 20.581 1.00 89.00 103 ASP A O 1
ATOM 782 N N . VAL A 1 104 ? -21.935 7.839 20.473 1.00 87.62 104 VAL A N 1
ATOM 783 C CA . VAL A 1 104 ? -21.900 7.224 19.139 1.00 87.62 104 VAL A CA 1
ATOM 784 C C . VAL A 1 104 ? -21.524 8.259 18.084 1.00 87.62 104 VAL A C 1
ATOM 786 O O . VAL A 1 104 ? -20.633 7.999 17.281 1.00 87.62 104 VAL A O 1
ATOM 789 N N . ASP A 1 105 ? -22.153 9.434 18.113 1.00 87.75 105 ASP A N 1
ATOM 790 C CA . ASP A 1 105 ? -21.957 10.471 17.096 1.00 87.75 105 ASP A CA 1
ATOM 791 C C . ASP A 1 105 ? -20.558 11.083 17.232 1.00 87.75 105 ASP A C 1
ATOM 793 O O . ASP A 1 105 ? -19.849 11.274 16.242 1.00 87.75 105 ASP A O 1
ATOM 797 N N . GLY A 1 106 ? -20.114 11.319 18.471 1.00 85.94 106 GLY A N 1
ATOM 798 C CA . GLY A 1 106 ? -18.752 11.757 18.763 1.00 85.94 106 GLY A CA 1
ATOM 799 C C . GLY A 1 106 ? -17.696 10.729 18.352 1.00 85.94 106 GLY A C 1
ATOM 800 O O . GLY A 1 106 ? -16.653 11.103 17.814 1.00 85.94 106 GLY A O 1
ATOM 801 N N . THR A 1 107 ? -17.961 9.435 18.563 1.00 87.69 107 THR A N 1
ATOM 802 C CA . THR A 1 107 ? -17.060 8.349 18.139 1.00 87.69 107 THR A CA 1
ATOM 803 C C . THR A 1 107 ? -17.015 8.231 16.618 1.00 87.69 107 THR A C 1
ATOM 805 O O . THR A 1 107 ? -15.926 8.112 16.064 1.00 87.69 107 THR A O 1
ATOM 808 N N . TYR A 1 108 ? -18.156 8.373 15.938 1.00 86.62 108 TYR A N 1
ATOM 809 C CA . TYR A 1 108 ? -18.221 8.390 14.478 1.00 86.62 108 TYR A CA 1
ATOM 810 C C . TYR A 1 108 ? -17.405 9.552 13.907 1.00 86.62 108 TYR A C 1
ATOM 812 O O . TYR A 1 108 ? -16.544 9.346 13.060 1.00 86.62 108 TYR A O 1
ATOM 820 N N . ALA A 1 109 ? -17.596 10.768 14.429 1.00 85.75 109 ALA A N 1
ATOM 821 C CA . ALA A 1 109 ? -16.841 11.940 13.994 1.00 85.75 109 ALA A CA 1
ATOM 822 C C . ALA A 1 109 ? -15.332 11.804 14.268 1.00 85.75 109 ALA A C 1
ATOM 824 O O . ALA A 1 109 ? -14.514 12.219 13.447 1.00 85.75 109 ALA A O 1
ATOM 825 N N . LEU A 1 110 ? -14.954 11.212 15.409 1.00 86.31 110 LEU A N 1
ATOM 826 C CA . LEU A 1 110 ? -13.559 10.919 15.746 1.00 86.31 110 LEU A CA 1
ATOM 827 C C . LEU A 1 110 ? -12.938 9.946 14.743 1.00 86.31 110 LEU A C 1
ATOM 829 O O . LEU A 1 110 ? -11.809 10.165 14.299 1.00 86.31 110 LEU A O 1
ATOM 833 N N . HIS A 1 111 ? -13.652 8.869 14.423 1.00 82.81 111 HIS A N 1
ATOM 834 C CA . HIS A 1 111 ? -13.161 7.855 13.507 1.00 82.81 111 HIS A CA 1
ATOM 835 C C . HIS A 1 111 ? -13.125 8.393 12.076 1.00 82.81 111 HIS A C 1
ATOM 837 O O . HIS A 1 111 ? -12.105 8.252 11.423 1.00 82.81 111 HIS A O 1
ATOM 843 N N . GLU A 1 112 ? -14.144 9.129 11.627 1.00 81.56 112 GLU A N 1
ATOM 844 C CA . GLU A 1 112 ? -14.157 9.787 10.317 1.00 81.56 112 GLU A CA 1
ATOM 845 C C . GLU A 1 112 ? -12.998 10.793 10.167 1.00 81.56 112 GLU A C 1
ATOM 847 O O . GLU A 1 112 ? -12.333 10.835 9.129 1.00 81.56 112 GLU A O 1
ATOM 852 N N . GLU A 1 113 ? -12.702 11.582 11.209 1.00 79.56 113 GLU A N 1
ATOM 853 C CA . GLU A 1 113 ? -11.527 12.463 11.245 1.00 79.56 113 GLU A CA 1
ATOM 854 C C . GLU A 1 113 ? -10.222 11.658 11.138 1.00 79.56 113 GLU A C 1
ATOM 856 O O . GLU A 1 113 ? -9.336 12.020 10.358 1.00 79.56 113 GLU A O 1
ATOM 861 N N . ALA A 1 114 ? -10.110 10.548 11.874 1.00 76.19 114 ALA A N 1
ATOM 862 C CA . ALA A 1 114 ? -8.952 9.661 11.820 1.00 76.19 114 ALA A CA 1
ATOM 863 C C . ALA A 1 114 ? -8.799 8.985 10.447 1.00 76.19 114 ALA A C 1
ATOM 865 O O . ALA A 1 114 ? -7.685 8.936 9.926 1.00 76.19 114 ALA A O 1
ATOM 866 N N . THR A 1 115 ? -9.893 8.538 9.824 1.00 75.19 115 THR A N 1
ATOM 867 C CA . THR A 1 115 ? -9.913 7.970 8.473 1.00 75.19 115 THR A CA 1
ATOM 868 C C . THR A 1 115 ? -9.468 9.012 7.454 1.00 75.19 115 THR A C 1
ATOM 870 O O . THR A 1 115 ? -8.558 8.740 6.677 1.00 75.19 115 THR A O 1
ATOM 873 N N . ARG A 1 116 ? -10.018 10.237 7.484 1.00 69.75 116 ARG A N 1
ATOM 874 C CA . ARG A 1 116 ? -9.580 11.321 6.582 1.00 69.75 116 ARG A CA 1
ATOM 875 C C . ARG A 1 116 ? -8.100 11.659 6.769 1.00 69.75 116 ARG A C 1
ATOM 877 O O . ARG A 1 116 ? -7.386 11.849 5.786 1.00 69.75 116 ARG A O 1
ATOM 884 N N . ALA A 1 117 ? -7.621 11.722 8.012 1.00 71.44 117 ALA A N 1
ATOM 885 C CA . ALA A 1 117 ? -6.203 11.936 8.296 1.00 71.44 117 ALA A CA 1
ATOM 886 C C . ALA A 1 117 ? -5.330 10.776 7.778 1.00 71.44 117 ALA A C 1
ATOM 888 O O . ALA A 1 117 ? -4.267 11.024 7.205 1.00 71.44 117 ALA A O 1
ATOM 889 N N . GLY A 1 118 ? -5.793 9.532 7.922 1.00 68.56 118 GLY A N 1
ATOM 890 C CA . GLY A 1 118 ? -5.165 8.331 7.369 1.00 68.56 118 GLY A CA 1
ATOM 891 C C . GLY A 1 118 ? -5.058 8.372 5.844 1.00 68.56 118 GLY A C 1
ATOM 892 O O . GLY A 1 118 ? -3.962 8.224 5.312 1.00 68.56 118 GLY A O 1
ATOM 893 N N . VAL A 1 119 ? -6.151 8.694 5.144 1.00 74.25 119 VAL A N 1
ATOM 894 C CA . VAL A 1 119 ? -6.185 8.852 3.676 1.00 74.25 119 VAL A CA 1
ATOM 895 C C . VAL A 1 119 ? -5.206 9.932 3.209 1.00 74.25 119 VAL A C 1
ATOM 897 O O . VAL A 1 119 ? -4.413 9.700 2.299 1.00 74.25 119 VAL A O 1
ATOM 900 N N . ASN A 1 120 ? -5.183 11.094 3.870 1.00 74.44 120 ASN A N 1
ATOM 901 C CA . ASN A 1 120 ? -4.223 12.155 3.544 1.00 74.44 120 ASN A CA 1
ATOM 902 C C . ASN A 1 120 ? -2.769 11.709 3.761 1.00 74.44 120 ASN A C 1
ATOM 904 O O . ASN A 1 120 ? -1.886 12.050 2.973 1.00 74.44 120 ASN A O 1
ATOM 908 N N . THR A 1 121 ? -2.520 10.943 4.824 1.00 73.75 121 THR A N 1
ATOM 909 C CA . THR A 1 121 ? -1.192 10.398 5.128 1.00 73.75 121 THR A CA 1
ATOM 910 C C . THR A 1 121 ? -0.760 9.382 4.071 1.00 73.75 121 THR A C 1
ATOM 912 O O . THR A 1 121 ? 0.390 9.423 3.638 1.00 73.75 121 THR A O 1
ATOM 915 N N . HIS A 1 122 ? -1.678 8.534 3.597 1.00 75.50 122 HIS A N 1
ATOM 916 C CA . HIS A 1 122 ? -1.429 7.599 2.500 1.00 75.50 122 HIS A CA 1
ATOM 917 C C . HIS A 1 122 ? -1.091 8.315 1.194 1.00 75.50 122 HIS A C 1
ATOM 919 O O . HIS A 1 122 ? -0.042 8.036 0.616 1.00 75.50 122 HIS A O 1
ATOM 925 N N . ALA A 1 123 ? -1.894 9.297 0.779 1.00 77.88 123 ALA A N 1
ATOM 926 C CA . ALA A 1 123 ? -1.631 10.060 -0.442 1.00 77.88 123 ALA A CA 1
ATOM 927 C C . ALA A 1 123 ? -0.275 10.790 -0.389 1.00 77.88 123 ALA A C 1
ATOM 929 O O . ALA A 1 123 ? 0.478 10.819 -1.365 1.00 77.88 123 ALA A O 1
ATOM 930 N N . LEU A 1 124 ? 0.074 11.358 0.772 1.00 81.00 124 LEU A N 1
ATOM 931 C CA . LEU A 1 124 ? 1.370 12.002 0.968 1.00 81.00 124 LEU A CA 1
ATOM 932 C C . LEU A 1 124 ? 2.515 10.987 0.909 1.00 81.00 124 LEU A C 1
ATOM 934 O O . LEU A 1 124 ? 3.532 11.258 0.270 1.00 81.00 124 LEU A O 1
ATOM 938 N N . ALA A 1 125 ? 2.367 9.824 1.545 1.00 79.38 125 ALA A N 1
ATOM 939 C CA . ALA A 1 125 ? 3.388 8.787 1.523 1.00 79.38 125 ALA A CA 1
ATOM 940 C C . ALA A 1 125 ? 3.627 8.255 0.104 1.00 79.38 125 ALA A C 1
ATOM 942 O O . ALA A 1 125 ? 4.778 8.098 -0.295 1.00 79.38 125 ALA A O 1
ATOM 943 N N . GLU A 1 126 ? 2.576 8.072 -0.692 1.00 80.50 126 GLU A N 1
ATOM 944 C CA . GLU A 1 126 ? 2.673 7.670 -2.099 1.00 80.50 126 GLU A CA 1
ATOM 945 C C . GLU A 1 126 ? 3.397 8.712 -2.948 1.00 80.50 126 GLU A C 1
ATOM 947 O O . GLU A 1 126 ? 4.299 8.367 -3.716 1.00 80.50 126 GLU A O 1
ATOM 952 N N . LEU A 1 127 ? 3.080 9.996 -2.753 1.00 81.00 127 LEU A N 1
ATOM 953 C CA . LEU A 1 127 ? 3.795 11.092 -3.402 1.00 81.00 127 LEU A CA 1
ATOM 954 C C . LEU A 1 127 ? 5.285 11.082 -3.031 1.00 81.00 127 LEU A C 1
ATOM 956 O O . LEU A 1 127 ? 6.136 11.263 -3.902 1.00 81.00 127 LEU A O 1
ATOM 960 N N . VAL A 1 128 ? 5.618 10.844 -1.758 1.00 81.19 128 VAL A N 1
ATOM 961 C CA . VAL A 1 128 ? 7.012 10.754 -1.292 1.00 81.19 128 VAL A CA 1
ATOM 962 C C . VAL A 1 128 ? 7.716 9.520 -1.860 1.00 81.19 128 VAL A C 1
ATOM 964 O O . VAL A 1 128 ? 8.881 9.618 -2.244 1.00 81.19 128 VAL A O 1
ATOM 967 N N . VAL A 1 129 ? 7.035 8.375 -1.960 1.00 79.50 129 VAL A N 1
ATOM 968 C CA . VAL A 1 129 ? 7.566 7.171 -2.617 1.00 79.50 129 VAL A CA 1
ATOM 969 C C . VAL A 1 129 ? 7.871 7.468 -4.089 1.00 79.50 129 VAL A C 1
ATOM 971 O O . VAL A 1 129 ? 8.985 7.213 -4.549 1.00 79.50 129 VAL A O 1
ATOM 974 N N . ALA A 1 130 ? 6.935 8.079 -4.819 1.00 74.62 130 ALA A N 1
ATOM 975 C CA . ALA A 1 130 ? 7.125 8.441 -6.222 1.00 74.62 130 ALA A CA 1
ATOM 976 C C . ALA A 1 130 ? 8.265 9.460 -6.408 1.00 74.62 130 ALA A C 1
ATOM 978 O O . ALA A 1 130 ? 9.145 9.270 -7.250 1.00 74.62 130 ALA A O 1
ATOM 979 N N . ALA A 1 131 ? 8.305 10.509 -5.583 1.00 73.31 131 ALA A N 1
ATOM 980 C CA . ALA A 1 131 ? 9.368 11.510 -5.606 1.00 73.31 131 ALA A CA 1
ATOM 981 C C . ALA A 1 131 ? 10.739 10.896 -5.280 1.00 73.31 131 ALA A C 1
ATOM 983 O O . ALA A 1 131 ? 11.715 11.178 -5.972 1.00 73.31 131 ALA A O 1
ATOM 984 N N . GLY A 1 132 ? 10.820 10.015 -4.278 1.00 75.62 132 GLY A N 1
ATOM 985 C CA . GLY A 1 132 ? 12.045 9.297 -3.924 1.00 75.62 132 GLY A CA 1
ATOM 986 C C . GLY A 1 132 ? 12.564 8.422 -5.068 1.00 75.62 132 GLY A C 1
ATOM 987 O O . GLY A 1 132 ? 13.764 8.427 -5.350 1.00 75.62 132 GLY A O 1
ATOM 988 N N . ALA A 1 133 ? 11.667 7.739 -5.786 1.00 75.38 133 ALA A N 1
ATOM 989 C CA . ALA A 1 133 ? 12.018 6.961 -6.972 1.00 75.38 133 ALA A CA 1
ATOM 990 C C . ALA A 1 133 ? 12.566 7.850 -8.103 1.00 75.38 133 ALA A C 1
ATOM 992 O O . ALA A 1 133 ? 13.598 7.527 -8.694 1.00 75.38 133 ALA A O 1
ATOM 993 N N . LEU A 1 134 ? 11.935 9.003 -8.359 1.00 76.50 134 LEU A N 1
ATOM 994 C CA . LEU A 1 134 ? 12.402 9.976 -9.354 1.00 76.50 134 LEU A CA 1
ATOM 995 C C . LEU A 1 134 ? 13.763 10.579 -8.986 1.00 76.50 134 LEU A C 1
ATOM 997 O O . LEU A 1 134 ? 14.627 10.711 -9.851 1.00 76.50 134 LEU A O 1
ATOM 1001 N N . VAL A 1 135 ? 13.988 10.906 -7.710 1.00 77.62 135 VAL A N 1
ATOM 1002 C CA . VAL A 1 135 ? 15.284 11.406 -7.223 1.00 77.62 135 VAL A CA 1
ATOM 1003 C C . VAL A 1 135 ? 16.364 10.334 -7.356 1.00 77.62 135 VAL A C 1
ATOM 1005 O O . VAL A 1 135 ? 17.468 10.650 -7.790 1.00 77.62 135 VAL A O 1
ATOM 1008 N N . GLY A 1 136 ? 16.060 9.070 -7.051 1.00 73.19 136 GLY A N 1
ATOM 1009 C CA . GLY A 1 136 ? 16.988 7.955 -7.258 1.00 73.19 136 GLY A CA 1
ATOM 1010 C C . GLY A 1 136 ? 17.362 7.773 -8.730 1.00 73.19 136 GLY A C 1
ATOM 1011 O O . GLY A 1 136 ? 18.538 7.613 -9.059 1.00 73.19 136 GLY A O 1
ATOM 1012 N N . LEU A 1 137 ? 16.379 7.887 -9.626 1.00 72.69 137 LEU A N 1
ATOM 1013 C CA . LEU A 1 137 ? 16.600 7.861 -11.071 1.00 72.69 137 LEU A CA 1
ATOM 1014 C C . LEU A 1 137 ? 17.449 9.056 -11.542 1.00 72.69 137 LEU A C 1
ATOM 1016 O O . LEU A 1 137 ? 18.362 8.898 -12.349 1.00 72.69 137 LEU A O 1
ATOM 1020 N N . PHE A 1 138 ? 17.201 10.250 -11.005 1.00 75.94 138 PHE A N 1
ATOM 1021 C CA . PHE A 1 138 ? 17.986 11.444 -11.314 1.00 75.94 138 PHE A CA 1
ATOM 1022 C C . PHE A 1 138 ? 19.429 11.350 -10.796 1.00 75.94 138 PHE A C 1
ATOM 1024 O O . PHE A 1 138 ? 20.369 11.709 -11.505 1.00 75.94 138 PHE A O 1
ATOM 1031 N N . ALA A 1 139 ? 19.621 10.810 -9.590 1.00 76.94 139 ALA A N 1
ATOM 1032 C CA . ALA A 1 139 ? 20.935 10.524 -9.025 1.00 76.94 139 ALA A CA 1
ATOM 1033 C C . ALA A 1 139 ? 21.722 9.557 -9.915 1.00 76.94 139 ALA A C 1
ATOM 1035 O O . ALA A 1 139 ? 22.903 9.776 -10.178 1.00 76.94 139 ALA A O 1
ATOM 1036 N N . PHE A 1 140 ? 21.048 8.525 -10.430 1.00 74.44 140 PHE A N 1
ATOM 1037 C CA . PHE A 1 140 ? 21.641 7.610 -11.392 1.00 74.44 140 PHE A CA 1
ATOM 1038 C C . PHE A 1 140 ? 22.124 8.349 -12.648 1.00 74.44 140 PHE A C 1
ATOM 1040 O O . PHE A 1 140 ? 23.251 8.122 -13.076 1.00 74.44 140 PHE A O 1
ATOM 1047 N N . PHE A 1 141 ? 21.335 9.273 -13.206 1.00 72.56 141 PHE A N 1
ATOM 1048 C CA . PHE A 1 141 ? 21.771 10.065 -14.363 1.00 72.56 141 PHE A CA 1
ATOM 1049 C C . PHE A 1 141 ? 22.978 10.944 -14.066 1.00 72.56 141 PHE A C 1
ATOM 1051 O O . PHE A 1 141 ? 23.925 10.965 -14.850 1.00 72.56 141 PHE A O 1
ATOM 1058 N N . LEU A 1 142 ? 22.973 11.626 -12.922 1.00 77.56 142 LEU A N 1
ATOM 1059 C CA . LEU A 1 142 ? 24.081 12.479 -12.503 1.00 77.56 142 LEU A CA 1
ATOM 1060 C C . LEU A 1 142 ? 25.407 11.720 -12.394 1.00 77.56 142 LEU A C 1
ATOM 1062 O O . LEU A 1 142 ? 26.448 12.319 -12.664 1.00 77.56 142 LEU A O 1
ATOM 1066 N N . ALA A 1 143 ? 25.378 10.425 -12.059 1.00 78.81 143 ALA A N 1
ATOM 1067 C CA . ALA A 1 143 ? 26.576 9.591 -11.926 1.00 78.81 143 ALA A CA 1
ATOM 1068 C C . ALA A 1 143 ? 27.383 9.455 -13.229 1.00 78.81 143 ALA A C 1
ATOM 1070 O O . ALA A 1 143 ? 28.552 9.096 -13.182 1.00 78.81 143 ALA A O 1
ATOM 1071 N N . TRP A 1 144 ? 26.776 9.767 -14.377 1.00 77.12 144 TRP A N 1
ATOM 1072 C CA . TRP A 1 144 ? 27.400 9.695 -15.704 1.00 77.12 144 TRP A CA 1
ATOM 1073 C C . TRP A 1 144 ? 27.692 11.074 -16.298 1.00 77.12 144 TRP A C 1
ATOM 1075 O O . TRP A 1 144 ? 27.935 11.213 -17.495 1.00 77.12 144 TRP A O 1
ATOM 1085 N N . THR A 1 145 ? 27.635 12.114 -15.471 1.00 77.25 145 THR A N 1
ATOM 1086 C CA . THR A 1 145 ? 27.872 13.502 -15.871 1.00 77.25 145 THR A CA 1
ATOM 1087 C C . THR A 1 145 ? 29.067 14.074 -15.104 1.00 77.25 145 THR A C 1
ATOM 1089 O O . THR A 1 145 ? 29.460 13.520 -14.078 1.00 77.25 145 THR A O 1
ATOM 1092 N N . PRO A 1 146 ? 29.599 15.248 -15.495 1.00 81.56 146 PRO A N 1
ATOM 1093 C CA . PRO A 1 146 ? 30.619 15.953 -14.710 1.00 81.56 146 PRO A CA 1
ATOM 1094 C C . PRO A 1 146 ? 30.180 16.305 -13.274 1.00 81.56 146 PRO A C 1
ATOM 1096 O O . PRO A 1 146 ? 30.996 16.729 -12.458 1.00 81.56 146 PRO A O 1
ATOM 1099 N N . LEU A 1 147 ? 28.886 16.158 -12.963 1.00 81.25 147 LEU A N 1
ATOM 1100 C CA . LEU A 1 147 ? 28.281 16.386 -11.653 1.00 81.25 147 LEU A CA 1
ATOM 1101 C C . LEU A 1 147 ? 28.189 15.103 -10.802 1.00 81.25 147 LEU A C 1
ATOM 1103 O O . LEU A 1 147 ? 27.461 15.085 -9.812 1.00 81.25 147 LEU A O 1
ATOM 1107 N N . GLU A 1 148 ? 28.936 14.045 -11.131 1.00 82.12 148 GLU A N 1
ATOM 1108 C CA . GLU A 1 148 ? 28.953 12.746 -10.429 1.00 82.12 148 GLU A CA 1
ATOM 1109 C C . GLU A 1 148 ? 29.079 12.846 -8.896 1.00 82.12 148 GLU A C 1
ATOM 1111 O O . GLU A 1 148 ? 28.506 12.047 -8.156 1.00 82.12 148 GLU A O 1
ATOM 1116 N N . ARG A 1 149 ? 29.755 13.881 -8.380 1.00 84.94 149 ARG A N 1
ATOM 1117 C CA . ARG A 1 149 ? 29.896 14.114 -6.932 1.00 84.94 149 ARG A CA 1
ATOM 1118 C C . ARG A 1 149 ? 28.561 14.393 -6.240 1.00 84.94 149 ARG A C 1
ATOM 1120 O O . ARG A 1 149 ? 28.431 14.122 -5.051 1.00 84.94 149 ARG A O 1
ATOM 1127 N N . ALA A 1 150 ? 27.578 14.921 -6.969 1.00 84.75 150 ALA A N 1
ATOM 1128 C CA . ALA A 1 150 ? 26.216 15.116 -6.483 1.00 84.75 150 ALA A CA 1
ATOM 1129 C C . ALA A 1 150 ? 25.372 13.830 -6.558 1.00 84.75 150 ALA A C 1
ATOM 1131 O O . ALA A 1 150 ? 24.381 13.714 -5.841 1.00 84.75 150 ALA A O 1
ATOM 1132 N N . ALA A 1 151 ? 25.769 12.844 -7.370 1.00 82.31 151 ALA A N 1
ATOM 1133 C CA . ALA A 1 151 ? 25.024 11.599 -7.547 1.00 82.31 151 ALA A CA 1
ATOM 1134 C C . ALA A 1 151 ? 24.996 10.750 -6.272 1.00 82.31 151 ALA A C 1
ATOM 1136 O O . ALA A 1 151 ? 23.941 10.267 -5.875 1.00 82.31 151 ALA A O 1
ATOM 1137 N N . VAL A 1 152 ? 26.139 10.611 -5.594 1.00 83.25 152 VAL A N 1
ATOM 1138 C CA . VAL A 1 152 ? 26.259 9.818 -4.358 1.00 83.25 152 VAL A CA 1
ATOM 1139 C C . VAL A 1 152 ? 25.332 10.320 -3.239 1.00 83.25 152 VAL A C 1
ATOM 1141 O O . VAL A 1 152 ? 24.549 9.512 -2.732 1.00 83.25 152 VAL A O 1
ATOM 1144 N N . PRO A 1 153 ? 25.343 11.613 -2.846 1.00 87.19 153 PRO A N 1
ATOM 1145 C CA . PRO A 1 153 ? 24.443 12.095 -1.801 1.00 87.19 153 PRO A CA 1
ATOM 1146 C C . PRO A 1 153 ? 22.969 12.033 -2.220 1.00 87.19 153 PRO A C 1
ATOM 1148 O O . PRO A 1 153 ? 22.125 11.740 -1.377 1.00 87.19 153 PRO A O 1
ATOM 1151 N N . LEU A 1 154 ? 22.644 12.240 -3.502 1.00 84.06 154 LEU A N 1
ATOM 1152 C CA . LEU A 1 154 ? 21.268 12.103 -3.993 1.00 84.06 154 LEU A CA 1
ATOM 1153 C C . LEU A 1 154 ? 20.786 10.648 -3.984 1.00 84.06 154 LEU A C 1
ATOM 1155 O O . LEU A 1 154 ? 19.649 10.391 -3.598 1.00 84.06 154 LEU A O 1
ATOM 1159 N N . ALA A 1 155 ? 21.641 9.693 -4.350 1.00 82.75 155 ALA A N 1
ATOM 1160 C CA . ALA A 1 155 ? 21.316 8.271 -4.305 1.00 82.75 155 ALA A CA 1
ATOM 1161 C C . ALA A 1 155 ? 21.129 7.790 -2.858 1.00 82.75 155 ALA A C 1
ATOM 1163 O O . ALA A 1 155 ? 20.177 7.066 -2.567 1.00 82.75 155 ALA A O 1
ATOM 1164 N N . ALA A 1 156 ? 21.992 8.239 -1.941 1.00 86.00 156 ALA A N 1
ATOM 1165 C CA . ALA A 1 156 ? 21.854 7.960 -0.514 1.00 86.00 156 ALA A CA 1
ATOM 1166 C C . ALA A 1 156 ? 20.559 8.561 0.055 1.00 86.00 156 ALA A C 1
ATOM 1168 O O . ALA A 1 156 ? 19.822 7.875 0.764 1.00 86.00 156 ALA A O 1
ATOM 1169 N N . LEU A 1 157 ? 20.241 9.810 -0.304 1.00 86.69 157 LEU A N 1
ATOM 1170 C CA . LEU A 1 157 ? 18.991 10.457 0.086 1.00 86.69 157 LEU A CA 1
ATOM 1171 C C . LEU A 1 157 ? 17.777 9.688 -0.445 1.00 86.69 157 LEU A C 1
ATOM 1173 O O . LEU A 1 157 ? 16.860 9.414 0.320 1.00 86.69 157 LEU A O 1
ATOM 1177 N N . ALA A 1 158 ? 17.784 9.291 -1.719 1.00 84.88 158 ALA A N 1
ATOM 1178 C CA . ALA A 1 158 ? 16.704 8.515 -2.320 1.00 84.88 158 ALA A CA 1
ATOM 1179 C C . ALA A 1 158 ? 16.498 7.167 -1.617 1.00 84.88 158 ALA A C 1
ATOM 1181 O O . ALA A 1 158 ? 15.361 6.805 -1.326 1.00 84.88 158 ALA A O 1
ATOM 1182 N N . ALA A 1 159 ? 17.578 6.445 -1.300 1.00 83.94 159 ALA A N 1
ATOM 1183 C CA . ALA A 1 159 ? 17.503 5.174 -0.582 1.00 83.94 159 ALA A CA 1
ATOM 1184 C C . ALA A 1 159 ? 16.906 5.342 0.825 1.00 83.94 159 ALA A C 1
ATOM 1186 O O . ALA A 1 159 ? 16.029 4.575 1.218 1.00 83.94 159 ALA A O 1
ATOM 1187 N N . VAL A 1 160 ? 17.325 6.372 1.568 1.00 87.62 160 VAL A N 1
ATOM 1188 C CA . VAL A 1 160 ? 16.780 6.664 2.905 1.00 87.62 160 VAL A CA 1
ATOM 1189 C C . VAL A 1 160 ? 15.313 7.082 2.822 1.00 87.62 160 VAL A C 1
ATOM 1191 O O . VAL A 1 160 ? 14.491 6.552 3.567 1.00 87.62 160 VAL A O 1
ATOM 1194 N N . VAL A 1 161 ? 14.973 7.999 1.912 1.00 87.12 161 VAL A N 1
ATOM 1195 C CA . VAL A 1 161 ? 13.602 8.499 1.738 1.00 87.12 161 VAL A CA 1
ATOM 1196 C C . VAL A 1 161 ? 12.662 7.367 1.337 1.00 87.12 161 VAL A C 1
ATOM 1198 O O . VAL A 1 161 ? 11.611 7.240 1.952 1.00 87.12 161 VAL A O 1
ATOM 1201 N N . LEU A 1 162 ? 13.045 6.517 0.377 1.00 85.38 162 LEU A N 1
ATOM 1202 C CA . LEU A 1 162 ? 12.241 5.371 -0.058 1.00 85.38 162 LEU A CA 1
ATOM 1203 C C . LEU A 1 162 ? 12.081 4.318 1.037 1.00 85.38 162 LEU A C 1
ATOM 1205 O O . LEU A 1 162 ? 10.976 3.838 1.268 1.00 85.38 162 LEU A O 1
ATOM 1209 N N . ALA A 1 163 ? 13.162 3.959 1.731 1.00 87.50 163 ALA A N 1
ATOM 1210 C CA . ALA A 1 163 ? 13.088 2.993 2.822 1.00 87.50 163 ALA A CA 1
ATOM 1211 C C . ALA A 1 163 ? 12.160 3.484 3.945 1.00 87.50 163 ALA A C 1
ATOM 1213 O O . ALA A 1 163 ? 11.314 2.728 4.436 1.00 87.50 163 ALA A O 1
ATOM 1214 N N . ALA A 1 164 ? 12.301 4.757 4.327 1.00 88.56 164 ALA A N 1
ATOM 1215 C CA . ALA A 1 164 ? 11.500 5.381 5.369 1.00 88.56 164 ALA A CA 1
ATOM 1216 C C . ALA A 1 164 ? 10.031 5.533 4.956 1.00 88.56 164 ALA A C 1
ATOM 1218 O O . ALA A 1 164 ? 9.155 5.198 5.748 1.00 88.56 164 ALA A O 1
ATOM 1219 N N . SER A 1 165 ? 9.749 5.992 3.733 1.00 87.44 165 SER A N 1
ATOM 1220 C CA . SER A 1 165 ? 8.376 6.203 3.261 1.00 87.44 165 SER A CA 1
ATOM 1221 C C . SER A 1 165 ? 7.621 4.890 3.085 1.00 87.44 165 SER A C 1
ATOM 1223 O O . SER A 1 165 ? 6.502 4.777 3.577 1.00 87.44 165 SER A O 1
ATOM 1225 N N . LEU A 1 166 ? 8.250 3.867 2.497 1.00 86.56 166 LEU A N 1
ATOM 1226 C CA . LEU A 1 166 ? 7.6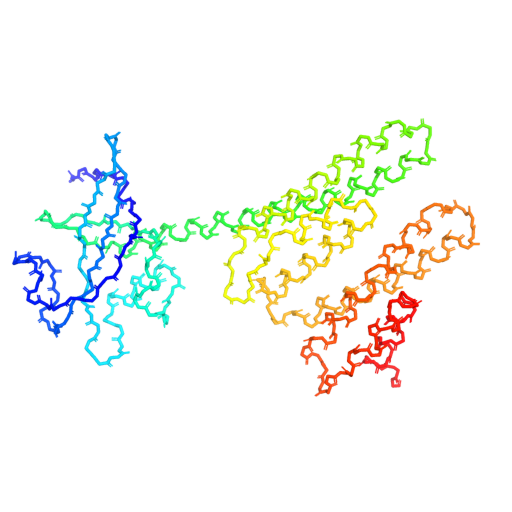59 2.531 2.374 1.00 86.56 166 LEU A CA 1
ATOM 1227 C C . LEU A 1 166 ? 7.412 1.889 3.742 1.00 86.56 166 LEU A C 1
ATOM 1229 O O . LEU A 1 166 ? 6.365 1.290 3.965 1.00 86.56 166 LEU A O 1
ATOM 1233 N N . GLY A 1 167 ? 8.361 2.024 4.672 1.00 85.38 167 GLY A N 1
ATOM 1234 C CA . GLY A 1 167 ? 8.208 1.501 6.030 1.00 85.38 167 GLY A CA 1
ATOM 1235 C C . GLY A 1 167 ? 7.103 2.200 6.811 1.00 85.38 167 GLY A C 1
ATOM 1236 O O . GLY A 1 167 ? 6.304 1.544 7.477 1.00 85.38 167 GLY A O 1
ATOM 1237 N N . TYR A 1 168 ? 7.054 3.527 6.716 1.00 86.12 168 TYR A N 1
ATOM 1238 C CA . TYR A 1 168 ? 6.046 4.341 7.379 1.00 86.12 168 TYR A CA 1
ATOM 1239 C C . TYR A 1 168 ? 4.648 4.067 6.824 1.00 86.12 168 TYR A C 1
ATOM 1241 O O . TYR A 1 168 ? 3.734 3.815 7.606 1.00 86.12 168 TYR A O 1
ATOM 1249 N N . ASP A 1 169 ? 4.489 4.038 5.499 1.00 86.50 169 ASP A N 1
ATOM 1250 C CA . ASP A 1 169 ? 3.200 3.744 4.873 1.00 86.50 169 ASP A CA 1
ATOM 1251 C C . ASP A 1 169 ? 2.741 2.317 5.190 1.00 86.50 169 ASP A C 1
ATOM 1253 O O . ASP A 1 169 ? 1.595 2.120 5.583 1.00 86.50 169 ASP A O 1
ATOM 1257 N N . ALA A 1 170 ? 3.643 1.330 5.139 1.00 84.44 170 ALA A N 1
ATOM 1258 C CA . ALA A 1 170 ? 3.314 -0.049 5.496 1.00 84.44 170 ALA A CA 1
ATOM 1259 C C . ALA A 1 170 ? 2.920 -0.189 6.975 1.00 84.44 170 ALA A C 1
ATOM 1261 O O . ALA A 1 170 ? 2.071 -1.001 7.323 1.00 84.44 170 ALA A O 1
ATOM 1262 N N . TRP A 1 171 ? 3.536 0.593 7.863 1.00 81.56 171 TRP A N 1
ATOM 1263 C CA . TRP A 1 171 ? 3.192 0.587 9.282 1.00 81.56 171 TRP A CA 1
ATOM 1264 C C . TRP A 1 171 ? 1.835 1.245 9.564 1.00 81.56 171 TRP A C 1
ATOM 1266 O O . TRP A 1 171 ? 1.104 0.781 10.441 1.00 81.56 171 TRP A O 1
ATOM 1276 N N . GLN A 1 172 ? 1.504 2.310 8.830 1.00 76.69 172 GLN A N 1
ATOM 1277 C CA . GLN A 1 172 ? 0.228 3.020 8.950 1.00 76.69 172 GLN A CA 1
ATOM 1278 C C . GLN A 1 172 ? -0.925 2.282 8.265 1.00 76.69 172 GLN A C 1
ATOM 1280 O O . GLN A 1 172 ? -2.063 2.385 8.715 1.00 76.69 172 GLN A O 1
ATOM 1285 N N . THR A 1 173 ? -0.646 1.521 7.206 1.00 74.19 173 THR A N 1
ATOM 1286 C CA . THR A 1 173 ? -1.678 0.797 6.464 1.00 74.19 173 THR A CA 1
ATOM 1287 C C . THR A 1 173 ? -2.171 -0.394 7.281 1.00 74.19 173 THR A C 1
ATOM 1289 O O . THR A 1 173 ? -1.482 -1.405 7.433 1.00 74.19 173 THR A O 1
ATOM 1292 N N . ARG A 1 174 ? -3.394 -0.283 7.799 1.00 65.00 174 ARG A N 1
ATOM 1293 C CA . ARG A 1 174 ? -4.154 -1.402 8.355 1.00 65.00 174 ARG A CA 1
ATOM 1294 C C . ARG A 1 174 ? -5.488 -1.465 7.645 1.00 65.00 174 ARG A C 1
ATOM 1296 O O . ARG A 1 174 ? -6.392 -0.708 7.971 1.00 65.00 174 ARG A O 1
ATOM 1303 N N . ASP A 1 175 ? -5.581 -2.382 6.697 1.00 66.88 175 ASP A N 1
ATOM 1304 C CA . ASP A 1 175 ? -6.831 -2.697 6.028 1.00 66.88 175 ASP A CA 1
ATOM 1305 C C . ASP A 1 175 ? -7.204 -4.165 6.277 1.00 66.88 175 ASP A C 1
ATOM 1307 O O . ASP A 1 175 ? -6.330 -5.020 6.472 1.00 66.88 175 ASP A O 1
ATOM 1311 N N . ARG A 1 176 ? -8.505 -4.476 6.265 1.00 59.59 176 ARG A N 1
ATOM 1312 C CA . ARG A 1 176 ? -9.010 -5.851 6.410 1.00 59.59 176 ARG A CA 1
ATOM 1313 C C . ARG A 1 176 ? -8.449 -6.792 5.341 1.00 59.59 176 ARG A C 1
ATOM 1315 O O . ARG A 1 176 ? -8.253 -7.974 5.621 1.00 59.59 176 ARG A O 1
ATOM 1322 N N . ALA A 1 177 ? -8.179 -6.287 4.138 1.00 62.19 177 ALA A N 1
ATOM 1323 C CA . ALA A 1 177 ? -7.641 -7.057 3.023 1.00 62.19 177 ALA A CA 1
ATOM 1324 C C . ALA A 1 177 ? -6.104 -7.091 2.995 1.00 62.19 177 ALA A C 1
ATOM 1326 O O . ALA A 1 177 ? -5.515 -8.006 2.403 1.00 62.19 177 ALA A O 1
ATOM 1327 N N . TRP A 1 178 ? -5.429 -6.128 3.636 1.00 70.94 178 TRP A N 1
ATOM 1328 C CA . TRP A 1 178 ? -3.973 -6.027 3.587 1.00 70.94 178 TRP A CA 1
ATOM 1329 C C . TRP A 1 178 ? -3.347 -5.405 4.832 1.00 70.94 178 TRP A C 1
ATOM 1331 O O . TRP A 1 178 ? -3.532 -4.240 5.168 1.00 70.94 178 TRP A O 1
ATOM 1341 N N . THR A 1 179 ? -2.496 -6.210 5.464 1.00 78.06 179 THR A N 1
ATOM 1342 C CA . THR A 1 179 ? -1.603 -5.811 6.551 1.00 78.06 179 THR A CA 1
ATOM 1343 C C . THR A 1 179 ? -0.155 -6.055 6.113 1.00 78.06 179 THR A C 1
ATOM 1345 O O . THR A 1 179 ? 0.391 -7.155 6.278 1.00 78.06 179 THR A O 1
ATOM 1348 N N . PRO A 1 180 ? 0.485 -5.076 5.447 1.00 79.94 180 PRO A N 1
ATOM 1349 C CA . PRO A 1 180 ? 1.865 -5.229 5.018 1.00 79.94 180 PRO A CA 1
ATOM 1350 C C . PRO A 1 180 ? 2.809 -5.328 6.218 1.00 79.94 180 PRO A C 1
ATOM 1352 O O . PRO A 1 180 ? 2.696 -4.603 7.200 1.00 79.94 180 PRO A O 1
ATOM 1355 N N . HIS A 1 181 ? 3.802 -6.211 6.114 1.00 83.12 181 HIS A N 1
ATOM 1356 C CA . HIS A 1 181 ? 4.915 -6.226 7.058 1.00 83.12 181 HIS A CA 1
ATOM 1357 C C . HIS A 1 181 ? 5.893 -5.112 6.651 1.00 83.12 181 HIS A C 1
ATOM 1359 O O . HIS A 1 181 ? 6.349 -5.144 5.507 1.00 83.12 181 HIS A O 1
ATOM 1365 N N . PRO A 1 182 ? 6.254 -4.155 7.525 1.00 85.38 182 PRO A N 1
ATOM 1366 C CA . PRO A 1 182 ? 7.080 -3.012 7.120 1.00 85.38 182 PRO A CA 1
ATOM 1367 C C . PRO A 1 182 ? 8.515 -3.388 6.725 1.00 85.38 182 PRO A C 1
ATOM 1369 O O . PRO A 1 182 ? 9.060 -2.862 5.758 1.00 85.38 182 PRO A O 1
ATOM 1372 N N . LEU A 1 183 ? 9.121 -4.343 7.442 1.00 86.31 183 LEU A N 1
ATOM 1373 C CA . LEU A 1 183 ? 10.549 -4.663 7.323 1.00 86.31 183 LEU A CA 1
ATOM 1374 C C . LEU A 1 183 ? 10.997 -5.055 5.899 1.00 86.31 183 LEU A C 1
ATOM 1376 O O . LEU A 1 183 ? 11.988 -4.486 5.436 1.00 86.31 183 LEU A O 1
ATOM 1380 N N . PRO A 1 184 ? 10.312 -5.965 5.173 1.00 84.06 184 PRO A N 1
ATOM 1381 C CA . PRO A 1 184 ? 10.694 -6.303 3.801 1.00 84.06 184 PRO A CA 1
ATOM 1382 C C . PRO A 1 184 ? 10.673 -5.107 2.840 1.00 84.06 184 PRO A C 1
ATOM 1384 O O . PRO A 1 184 ? 11.567 -4.986 2.003 1.00 84.06 184 PRO A O 1
ATOM 1387 N N . TRP A 1 185 ? 9.689 -4.211 2.967 1.00 87.12 185 TRP A N 1
ATOM 1388 C CA . TRP A 1 185 ? 9.543 -3.050 2.083 1.00 87.12 185 TRP A CA 1
ATOM 1389 C C . TRP A 1 185 ? 10.594 -1.982 2.368 1.00 87.12 185 TRP A C 1
ATOM 1391 O O . TRP A 1 185 ? 11.207 -1.464 1.438 1.00 87.12 185 TRP A O 1
ATOM 1401 N N . THR A 1 186 ? 10.875 -1.718 3.645 1.00 87.06 186 THR A N 1
ATOM 1402 C CA . THR A 1 186 ? 11.964 -0.829 4.066 1.00 87.06 186 THR A CA 1
ATOM 1403 C C . THR A 1 186 ? 13.320 -1.346 3.601 1.00 87.06 186 THR A C 1
ATOM 1405 O O . THR A 1 186 ? 14.094 -0.591 3.016 1.00 87.06 186 THR A O 1
ATOM 1408 N N . ALA A 1 187 ? 13.607 -2.634 3.819 1.00 84.94 187 ALA A N 1
ATOM 1409 C CA . ALA A 1 187 ? 14.866 -3.238 3.397 1.00 84.94 187 ALA A CA 1
ATOM 1410 C C . ALA A 1 187 ? 15.031 -3.169 1.874 1.00 84.94 187 ALA A C 1
ATOM 1412 O O . ALA A 1 187 ? 16.081 -2.756 1.394 1.00 84.94 187 ALA A O 1
ATOM 1413 N N . GLY A 1 188 ? 13.983 -3.501 1.114 1.00 81.88 188 GLY A N 1
ATOM 1414 C CA . GLY A 1 188 ? 14.001 -3.407 -0.345 1.00 81.88 188 GLY A CA 1
ATOM 1415 C C . GLY A 1 188 ? 14.145 -1.971 -0.863 1.00 81.88 188 GLY A C 1
ATOM 1416 O O . GLY A 1 188 ? 14.909 -1.732 -1.794 1.00 81.88 188 GLY A O 1
ATOM 1417 N N . GLY A 1 189 ? 13.479 -1.003 -0.226 1.00 81.81 189 GLY A N 1
ATOM 1418 C CA . GLY A 1 189 ? 13.600 0.425 -0.538 1.00 81.81 189 GLY A CA 1
ATOM 1419 C C . GLY A 1 189 ? 14.987 1.012 -0.257 1.00 81.81 189 GLY A C 1
ATOM 1420 O O . GLY A 1 189 ? 15.370 2.002 -0.877 1.00 81.81 189 GLY A O 1
ATOM 1421 N N . ALA A 1 190 ? 15.758 0.387 0.637 1.00 82.81 190 ALA A N 1
ATOM 1422 C CA . ALA A 1 190 ? 17.119 0.801 0.964 1.00 82.81 190 ALA A CA 1
ATOM 1423 C C . ALA A 1 190 ? 18.173 0.277 -0.024 1.00 82.81 190 ALA A C 1
ATOM 1425 O O . ALA A 1 190 ? 19.285 0.804 -0.042 1.00 82.81 190 ALA A O 1
ATOM 1426 N N . VAL A 1 191 ? 17.862 -0.747 -0.831 1.00 78.00 191 VAL A N 1
ATOM 1427 C CA . VAL A 1 191 ? 18.813 -1.320 -1.794 1.00 78.00 191 VAL A CA 1
ATOM 1428 C C . VAL A 1 191 ? 18.812 -0.476 -3.071 1.00 78.00 191 VAL A C 1
ATOM 1430 O O . VAL A 1 191 ? 17.809 -0.466 -3.791 1.00 78.00 191 VAL A O 1
ATOM 1433 N N . PRO A 1 192 ? 19.918 0.214 -3.406 1.00 66.19 192 PRO A N 1
ATOM 1434 C CA . PRO A 1 192 ? 20.012 0.958 -4.659 1.00 66.19 192 PRO A CA 1
ATOM 1435 C C . PRO A 1 192 ? 19.728 0.040 -5.855 1.00 66.19 192 PRO A C 1
ATOM 1437 O O . PRO A 1 192 ? 20.057 -1.143 -5.807 1.00 66.19 192 PRO A O 1
ATOM 1440 N N . VAL A 1 193 ? 19.130 0.570 -6.927 1.00 68.69 193 VAL A N 1
ATOM 1441 C CA . VAL A 1 193 ? 18.711 -0.178 -8.139 1.00 68.69 193 VAL A CA 1
ATOM 1442 C C . VAL A 1 193 ? 17.483 -1.080 -7.932 1.00 68.69 193 VAL A C 1
ATOM 1444 O O . VAL A 1 193 ? 16.676 -1.233 -8.841 1.00 68.69 193 VAL A O 1
ATOM 1447 N N . LEU A 1 194 ? 17.277 -1.666 -6.750 1.00 69.25 194 LEU A N 1
ATOM 1448 C CA . LEU A 1 194 ? 16.053 -2.431 -6.462 1.00 69.25 194 LEU A CA 1
ATOM 1449 C C . LEU A 1 194 ? 14.944 -1.566 -5.858 1.00 69.25 194 LEU A C 1
ATOM 1451 O O . LEU A 1 194 ? 13.768 -1.890 -6.002 1.00 69.25 194 LEU A O 1
ATOM 1455 N N . ASN A 1 195 ? 15.303 -0.456 -5.222 1.00 73.00 195 ASN A N 1
ATOM 1456 C CA . ASN A 1 195 ? 14.393 0.448 -4.529 1.00 73.00 195 ASN A CA 1
ATOM 1457 C C . ASN A 1 195 ? 13.205 0.922 -5.384 1.00 73.00 195 ASN A C 1
ATOM 1459 O O . ASN A 1 195 ? 12.075 0.921 -4.899 1.00 73.00 195 ASN A O 1
ATOM 1463 N N . VAL A 1 196 ? 13.423 1.256 -6.659 1.00 72.31 196 VAL A N 1
ATOM 1464 C CA . VAL A 1 196 ? 12.345 1.655 -7.582 1.00 72.31 196 VAL A CA 1
ATOM 1465 C C . VAL A 1 196 ? 11.423 0.477 -7.897 1.00 72.31 196 VAL A C 1
ATOM 1467 O O . VAL A 1 196 ? 10.203 0.625 -7.874 1.00 72.31 196 VAL A O 1
ATOM 1470 N N . ALA A 1 197 ? 11.984 -0.711 -8.137 1.00 73.38 197 ALA A N 1
ATOM 1471 C CA . ALA A 1 197 ? 11.193 -1.912 -8.393 1.00 73.38 197 ALA A CA 1
ATOM 1472 C C . ALA A 1 197 ? 10.323 -2.286 -7.178 1.00 73.38 197 ALA A C 1
ATOM 1474 O O . ALA A 1 197 ? 9.144 -2.613 -7.317 1.00 73.38 197 ALA A O 1
ATOM 1475 N N . VAL A 1 198 ? 10.893 -2.183 -5.976 1.00 79.94 198 VAL A N 1
ATOM 1476 C CA . VAL A 1 198 ? 10.193 -2.438 -4.711 1.00 79.94 198 VAL A CA 1
ATOM 1477 C C . VAL A 1 198 ? 9.096 -1.401 -4.472 1.00 79.94 198 VAL A C 1
ATOM 1479 O O . VAL A 1 198 ? 7.993 -1.781 -4.086 1.00 79.94 198 VAL A O 1
ATOM 1482 N N . ALA A 1 199 ? 9.358 -0.123 -4.753 1.00 81.25 199 ALA A N 1
ATOM 1483 C CA . ALA A 1 199 ? 8.362 0.941 -4.664 1.00 81.25 199 ALA A CA 1
ATOM 1484 C C . ALA A 1 199 ? 7.165 0.692 -5.597 1.00 81.25 199 ALA A C 1
ATOM 1486 O O . ALA A 1 199 ? 6.022 0.742 -5.150 1.00 81.25 199 ALA A O 1
ATOM 1487 N N . VAL A 1 200 ? 7.414 0.348 -6.865 1.00 78.56 200 VAL A N 1
ATOM 1488 C CA . VAL A 1 200 ? 6.350 0.013 -7.830 1.00 78.56 200 VAL A CA 1
ATOM 1489 C C . VAL A 1 200 ? 5.542 -1.199 -7.362 1.00 78.56 200 VAL A C 1
ATOM 1491 O O . VAL A 1 200 ? 4.314 -1.162 -7.368 1.00 78.56 200 VAL A O 1
ATOM 1494 N N . ALA A 1 201 ? 6.216 -2.259 -6.910 1.00 79.12 201 ALA A N 1
ATOM 1495 C CA . ALA A 1 201 ? 5.553 -3.460 -6.408 1.00 79.12 201 ALA A CA 1
ATOM 1496 C C . ALA A 1 201 ? 4.686 -3.184 -5.170 1.00 79.12 201 ALA A C 1
ATOM 1498 O O . ALA A 1 201 ? 3.599 -3.748 -5.039 1.00 79.12 201 ALA A O 1
ATOM 1499 N N . TYR A 1 202 ? 5.165 -2.323 -4.269 1.00 82.50 202 TYR A N 1
ATOM 1500 C CA . TYR A 1 202 ? 4.432 -1.902 -3.082 1.00 82.50 202 TYR A CA 1
ATOM 1501 C C . TYR A 1 202 ? 3.166 -1.125 -3.456 1.00 82.50 202 TYR A C 1
ATOM 1503 O O . TYR A 1 202 ? 2.074 -1.518 -3.049 1.00 82.50 202 TYR A O 1
ATOM 1511 N N . LEU A 1 203 ? 3.304 -0.081 -4.280 1.00 83.19 203 LEU A N 1
ATOM 1512 C CA . LEU A 1 203 ? 2.192 0.777 -4.695 1.00 83.19 203 LEU A CA 1
ATOM 1513 C C . LEU A 1 203 ? 1.129 0.002 -5.472 1.00 83.19 203 LEU A C 1
ATOM 1515 O O . LEU A 1 203 ? -0.056 0.134 -5.193 1.00 83.19 203 LEU A O 1
ATOM 1519 N N . ALA A 1 204 ? 1.538 -0.870 -6.393 1.00 76.31 204 ALA A N 1
ATOM 1520 C CA . ALA A 1 204 ? 0.591 -1.682 -7.147 1.00 76.31 204 ALA A CA 1
ATOM 1521 C C . ALA A 1 204 ? -0.182 -2.652 -6.235 1.00 76.31 204 ALA A C 1
ATOM 1523 O O . ALA A 1 204 ? -1.385 -2.845 -6.396 1.00 76.31 204 ALA A O 1
ATOM 1524 N N . ARG A 1 205 ? 0.483 -3.227 -5.224 1.00 77.81 205 ARG A N 1
ATOM 1525 C CA . ARG A 1 205 ? -0.175 -4.095 -4.237 1.00 77.81 205 ARG A CA 1
ATOM 1526 C C . ARG A 1 205 ? -1.119 -3.340 -3.319 1.00 77.81 205 ARG A C 1
ATOM 1528 O O . ARG A 1 205 ? -2.160 -3.893 -2.974 1.00 77.81 205 ARG A O 1
ATOM 1535 N N . LYS A 1 206 ? -0.766 -2.112 -2.955 1.00 77.62 206 LYS A N 1
ATOM 1536 C CA . LYS A 1 206 ? -1.636 -1.214 -2.205 1.00 77.62 206 LYS A CA 1
ATOM 1537 C C . LYS A 1 206 ? -2.887 -0.858 -3.003 1.00 77.62 206 LYS A C 1
ATOM 1539 O O . LYS A 1 206 ? -3.976 -1.107 -2.506 1.00 77.62 206 LYS A O 1
ATOM 1544 N N . ALA A 1 207 ? -2.734 -0.419 -4.252 1.00 76.44 207 ALA A N 1
ATOM 1545 C CA . ALA A 1 207 ? -3.851 -0.043 -5.121 1.00 76.44 207 ALA A CA 1
ATOM 1546 C C . ALA A 1 207 ? -4.896 -1.163 -5.256 1.00 76.44 207 ALA A C 1
ATOM 1548 O O . ALA A 1 207 ? -6.094 -0.936 -5.132 1.00 76.44 207 ALA A O 1
ATOM 1549 N N . VAL A 1 208 ? -4.430 -2.402 -5.423 1.00 73.00 208 VAL A N 1
ATOM 1550 C CA . VAL A 1 208 ? -5.297 -3.586 -5.520 1.00 73.00 208 VAL A CA 1
ATOM 1551 C C . VAL A 1 208 ? -6.005 -3.932 -4.210 1.00 73.00 208 VAL A C 1
ATOM 1553 O O . VAL A 1 208 ? -7.103 -4.482 -4.234 1.00 73.00 208 VAL A O 1
ATOM 1556 N N . ALA A 1 209 ? -5.361 -3.702 -3.068 1.00 71.31 209 ALA A N 1
ATOM 1557 C CA . ALA A 1 209 ? -5.886 -4.151 -1.785 1.00 71.31 209 ALA A CA 1
ATOM 1558 C C . ALA A 1 209 ? -6.685 -3.087 -1.027 1.00 71.31 209 ALA A C 1
ATOM 1560 O O . ALA A 1 209 ? -7.531 -3.459 -0.222 1.00 71.31 209 ALA A O 1
ATOM 1561 N N . VAL A 1 210 ? -6.390 -1.806 -1.252 1.00 68.56 210 VAL A N 1
ATOM 1562 C CA . VAL A 1 210 ? -6.896 -0.680 -0.454 1.00 68.56 210 VAL A CA 1
ATOM 1563 C C . VAL A 1 210 ? -7.753 0.269 -1.291 1.00 68.56 210 VAL A C 1
ATOM 1565 O O . VAL A 1 210 ? -8.800 0.687 -0.811 1.00 68.56 210 VAL A O 1
ATOM 1568 N N . ASP A 1 211 ? -7.346 0.590 -2.526 1.00 64.56 211 ASP A N 1
ATOM 1569 C CA . ASP A 1 211 ? -8.006 1.650 -3.304 1.00 64.56 211 ASP A CA 1
ATOM 1570 C C . ASP A 1 211 ? -9.206 1.135 -4.110 1.00 64.56 211 ASP A C 1
ATOM 1572 O O . ASP A 1 211 ? -10.295 1.692 -3.990 1.00 64.56 211 ASP A O 1
ATOM 1576 N N . ASP A 1 212 ? -9.045 0.062 -4.897 1.00 66.31 212 ASP A N 1
ATOM 1577 C CA . ASP A 1 212 ? -10.175 -0.606 -5.556 1.00 66.31 212 ASP A CA 1
ATOM 1578 C C . ASP A 1 212 ? -9.838 -2.045 -5.984 1.00 66.31 212 ASP A C 1
ATOM 1580 O O . ASP A 1 212 ? -9.161 -2.302 -6.985 1.00 66.31 212 ASP A O 1
ATOM 1584 N N . SER A 1 213 ? -10.355 -3.024 -5.236 1.00 63.94 213 SER A N 1
ATOM 1585 C CA . SER A 1 213 ? -10.176 -4.443 -5.570 1.00 63.94 213 SER A CA 1
ATOM 1586 C C . SER A 1 213 ? -10.815 -4.849 -6.905 1.00 63.94 213 SER A C 1
ATOM 1588 O O . SER A 1 213 ? -10.402 -5.857 -7.483 1.00 63.94 213 SER A O 1
ATOM 1590 N N . ALA A 1 214 ? -11.782 -4.077 -7.422 1.00 65.62 214 ALA A N 1
ATOM 1591 C CA . ALA A 1 214 ? -12.401 -4.336 -8.720 1.00 65.62 214 ALA A CA 1
ATOM 1592 C C . ALA A 1 214 ? -11.447 -4.038 -9.890 1.00 65.62 214 ALA A C 1
ATOM 1594 O O . ALA A 1 214 ? -11.523 -4.697 -10.927 1.00 65.62 214 ALA A O 1
ATOM 1595 N N . ASP A 1 215 ? -10.497 -3.116 -9.704 1.00 69.81 215 ASP A N 1
ATOM 1596 C CA . ASP A 1 215 ? -9.510 -2.727 -10.718 1.00 69.81 215 ASP A CA 1
ATOM 1597 C C . ASP A 1 215 ? -8.217 -3.558 -10.665 1.00 69.81 215 ASP A C 1
ATOM 1599 O O . ASP A 1 215 ? -7.296 -3.355 -11.466 1.00 69.81 215 ASP A O 1
ATOM 1603 N N . ALA A 1 216 ? -8.146 -4.544 -9.766 1.00 69.25 216 ALA A N 1
ATOM 1604 C CA . ALA A 1 216 ? -6.963 -5.367 -9.543 1.00 69.25 216 ALA A CA 1
ATOM 1605 C C . ALA A 1 216 ? -6.395 -5.974 -10.837 1.00 69.25 216 ALA A C 1
ATOM 1607 O O . ALA A 1 216 ? -5.192 -5.905 -11.096 1.00 69.25 216 ALA A O 1
ATOM 1608 N N . ASP A 1 217 ? -7.265 -6.534 -11.680 1.00 71.06 217 ASP A N 1
ATOM 1609 C CA . ASP A 1 217 ? -6.873 -7.179 -12.935 1.00 71.06 217 ASP A CA 1
ATOM 1610 C C . ASP A 1 217 ? -6.246 -6.188 -13.931 1.00 71.06 217 ASP A C 1
ATOM 1612 O O . ASP A 1 217 ? -5.350 -6.553 -14.699 1.00 71.06 217 ASP A O 1
ATOM 1616 N N . ARG A 1 218 ? -6.687 -4.923 -13.917 1.00 76.88 218 ARG A N 1
ATOM 1617 C CA . ARG A 1 218 ? -6.148 -3.862 -14.774 1.00 76.88 218 ARG A CA 1
ATOM 1618 C C . ARG A 1 218 ? -4.780 -3.402 -14.282 1.00 76.88 218 ARG A C 1
ATOM 1620 O O . ARG A 1 218 ? -3.846 -3.353 -15.078 1.00 76.88 218 ARG A O 1
ATOM 1627 N N . VAL A 1 219 ? -4.647 -3.145 -12.981 1.00 75.19 219 VAL A N 1
ATOM 1628 C CA . VAL A 1 219 ? -3.381 -2.720 -12.360 1.00 75.19 219 VAL A CA 1
ATOM 1629 C C . VAL A 1 219 ? -2.276 -3.744 -12.627 1.00 75.19 219 VAL A C 1
ATOM 1631 O O . VAL A 1 219 ? -1.172 -3.380 -13.037 1.00 75.19 219 VAL A O 1
ATOM 1634 N N . TRP A 1 220 ? -2.566 -5.039 -12.467 1.00 77.25 220 TRP A N 1
ATOM 1635 C CA . TRP A 1 220 ? -1.573 -6.087 -12.714 1.00 77.25 220 TRP A CA 1
ATOM 1636 C C . TRP A 1 220 ? -1.177 -6.225 -14.177 1.00 77.25 220 TRP A C 1
ATOM 1638 O O . TRP A 1 220 ? 0.012 -6.388 -14.472 1.00 77.25 220 TRP A O 1
ATOM 1648 N N . ARG A 1 221 ? -2.141 -6.084 -15.091 1.00 77.06 221 ARG A N 1
ATOM 1649 C CA . ARG A 1 221 ? -1.864 -6.063 -16.528 1.00 77.06 221 ARG A CA 1
ATOM 1650 C C . ARG A 1 221 ? -0.960 -4.891 -16.903 1.00 77.06 221 ARG A C 1
ATOM 1652 O O . ARG A 1 221 ? 0.010 -5.097 -17.629 1.00 77.06 221 ARG A O 1
ATOM 1659 N N . ASP A 1 222 ? -1.239 -3.699 -16.387 1.00 79.81 222 ASP A N 1
ATOM 1660 C CA . ASP A 1 222 ? -0.483 -2.487 -16.711 1.00 79.81 222 ASP A CA 1
ATOM 1661 C C . ASP A 1 222 ? 0.956 -2.560 -16.174 1.00 79.81 222 ASP A C 1
ATOM 1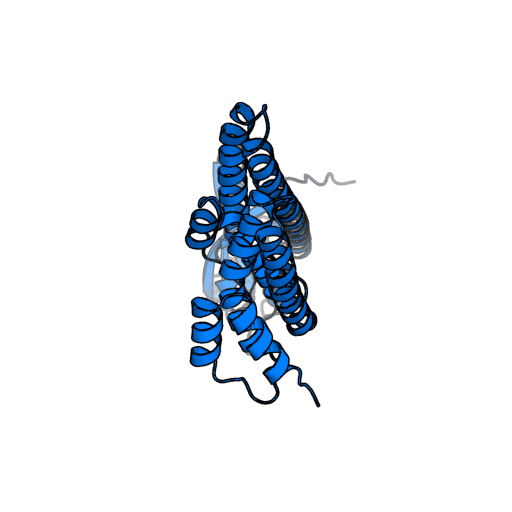663 O O . ASP A 1 222 ? 1.902 -2.225 -16.891 1.00 79.81 222 ASP A O 1
ATOM 1667 N N . VAL A 1 223 ? 1.158 -3.090 -14.960 1.00 78.31 223 VAL A N 1
ATOM 1668 C CA . VAL A 1 223 ? 2.500 -3.344 -14.401 1.00 78.31 223 VAL A CA 1
ATOM 1669 C C . VAL A 1 223 ? 3.275 -4.349 -15.256 1.00 78.31 223 VAL A C 1
ATOM 1671 O O . VAL A 1 223 ? 4.454 -4.137 -15.553 1.00 78.31 223 VAL A O 1
ATOM 1674 N N . LEU A 1 224 ? 2.629 -5.437 -15.680 1.00 77.88 224 LEU A N 1
ATOM 1675 C CA . LEU A 1 224 ? 3.246 -6.459 -16.523 1.00 77.88 224 LEU A CA 1
ATOM 1676 C C . LEU A 1 224 ? 3.609 -5.918 -17.911 1.00 77.88 224 LEU A C 1
ATOM 1678 O O . LEU A 1 224 ? 4.755 -6.065 -18.339 1.00 77.88 224 LEU A O 1
ATOM 1682 N N . ALA A 1 225 ? 2.675 -5.247 -18.585 1.00 80.50 225 ALA A N 1
ATOM 1683 C CA . ALA A 1 225 ? 2.905 -4.636 -19.889 1.00 80.50 225 ALA A CA 1
ATOM 1684 C C . ALA A 1 225 ? 3.998 -3.558 -19.818 1.00 80.50 225 ALA A C 1
ATOM 1686 O O . ALA A 1 225 ? 4.932 -3.570 -20.621 1.00 80.50 225 ALA A O 1
ATOM 1687 N N . GLY A 1 226 ? 3.941 -2.680 -18.813 1.00 78.25 226 GLY A N 1
ATOM 1688 C CA . GLY A 1 226 ? 4.955 -1.655 -18.573 1.00 78.25 226 GLY A CA 1
ATOM 1689 C C . GLY A 1 226 ? 6.344 -2.250 -18.336 1.00 78.25 226 GLY A C 1
ATOM 1690 O O . GLY A 1 226 ? 7.324 -1.766 -18.900 1.00 78.25 226 GLY A O 1
ATOM 1691 N N . THR A 1 227 ? 6.432 -3.350 -17.583 1.00 80.75 227 THR A N 1
ATOM 1692 C CA . THR A 1 227 ? 7.693 -4.070 -17.345 1.00 80.75 227 THR A CA 1
ATOM 1693 C C . THR A 1 227 ? 8.275 -4.640 -18.641 1.00 80.75 227 THR A C 1
ATOM 1695 O O . THR A 1 227 ? 9.471 -4.505 -18.896 1.00 80.75 227 THR A O 1
ATOM 1698 N N . VAL A 1 228 ? 7.439 -5.236 -19.494 1.00 80.75 228 VAL A N 1
ATOM 1699 C CA . VAL A 1 228 ? 7.857 -5.771 -20.800 1.00 80.75 228 VAL A CA 1
ATOM 1700 C C . VAL A 1 228 ? 8.340 -4.658 -21.736 1.00 80.75 228 VAL A C 1
ATOM 1702 O O . VAL A 1 228 ? 9.401 -4.786 -22.350 1.00 80.75 228 VAL A O 1
ATOM 1705 N N . VAL A 1 229 ? 7.601 -3.547 -21.822 1.00 83.38 229 VAL A N 1
ATOM 1706 C CA . VAL A 1 229 ? 7.979 -2.388 -22.647 1.00 83.38 229 VAL A CA 1
ATOM 1707 C C . VAL A 1 229 ? 9.291 -1.779 -22.155 1.00 83.38 229 VAL A C 1
ATOM 1709 O O . VAL A 1 229 ? 10.201 -1.564 -22.956 1.00 83.38 229 VAL A O 1
ATOM 1712 N N . ALA A 1 230 ? 9.427 -1.556 -20.845 1.00 79.31 230 ALA A N 1
ATOM 1713 C CA . ALA A 1 230 ? 10.653 -1.034 -20.248 1.00 79.31 230 ALA A CA 1
ATOM 1714 C C . ALA A 1 230 ? 11.851 -1.949 -20.541 1.00 79.31 230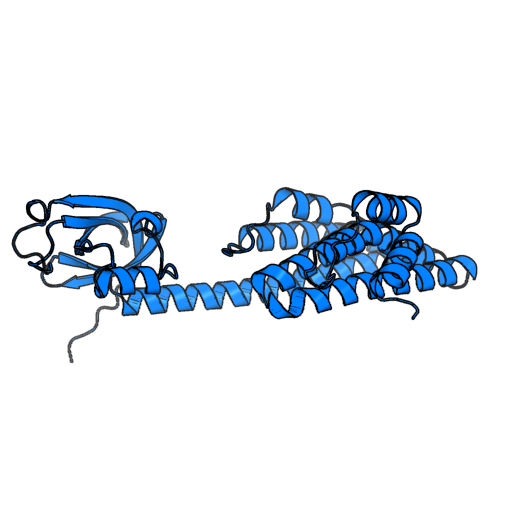 ALA A C 1
ATOM 1716 O O . ALA A 1 230 ? 12.916 -1.462 -20.914 1.00 79.31 230 ALA A O 1
ATOM 1717 N N . PHE A 1 231 ? 11.673 -3.270 -20.468 1.00 81.50 231 PHE A N 1
ATOM 1718 C CA . PHE A 1 231 ? 12.722 -4.231 -20.809 1.00 81.50 231 PHE A CA 1
ATOM 1719 C C . PHE A 1 231 ? 13.187 -4.094 -22.265 1.00 81.50 231 PHE A C 1
ATOM 1721 O O . PHE A 1 231 ? 14.390 -4.021 -22.520 1.00 81.50 231 PHE A O 1
ATOM 1728 N N . ALA A 1 232 ? 12.252 -4.010 -23.217 1.00 80.62 232 ALA A N 1
ATOM 1729 C CA . ALA A 1 232 ? 12.565 -3.866 -24.639 1.00 80.62 232 ALA A CA 1
ATOM 1730 C C . ALA A 1 232 ? 13.260 -2.530 -24.955 1.00 80.62 232 ALA A C 1
ATOM 1732 O O . ALA A 1 232 ? 14.259 -2.503 -25.676 1.00 80.62 232 ALA A O 1
ATOM 1733 N N . VAL A 1 233 ? 12.769 -1.429 -24.378 1.00 81.00 233 VAL A N 1
ATOM 1734 C CA . VAL A 1 233 ? 13.365 -0.092 -24.527 1.00 81.00 233 VAL A CA 1
ATOM 1735 C C . VAL A 1 233 ? 14.768 -0.052 -23.922 1.00 81.00 233 VAL A C 1
ATOM 1737 O O . VAL A 1 233 ? 15.694 0.431 -24.569 1.00 81.00 233 VAL A O 1
ATOM 1740 N N . GLY A 1 234 ? 14.954 -0.605 -22.720 1.00 77.62 234 GLY A N 1
ATOM 1741 C CA . GLY A 1 234 ? 16.261 -0.691 -22.069 1.00 77.62 234 GLY A CA 1
ATOM 1742 C C . GLY A 1 234 ? 17.272 -1.484 -22.898 1.00 77.62 234 GLY A C 1
ATOM 1743 O O . GLY A 1 234 ? 18.392 -1.022 -23.110 1.00 77.62 234 GLY A O 1
ATOM 1744 N N . LEU A 1 235 ? 16.855 -2.632 -23.443 1.00 79.81 235 LEU A N 1
ATOM 1745 C CA . LEU A 1 235 ? 17.689 -3.459 -24.316 1.00 79.81 235 LEU A CA 1
ATOM 1746 C C . LEU A 1 235 ? 18.101 -2.715 -25.596 1.00 79.81 235 LEU A C 1
ATOM 1748 O O . LEU A 1 235 ? 19.276 -2.729 -25.955 1.00 79.81 235 LEU A O 1
ATOM 1752 N N . ALA A 1 236 ? 17.161 -2.038 -26.263 1.00 79.69 236 ALA A N 1
ATOM 1753 C CA . ALA A 1 236 ? 17.457 -1.251 -27.458 1.00 79.69 236 ALA A CA 1
ATOM 1754 C C . ALA A 1 236 ? 18.437 -0.107 -27.144 1.00 79.69 236 ALA A C 1
ATOM 1756 O O . ALA A 1 236 ? 19.452 0.050 -27.817 1.00 79.69 236 ALA A O 1
ATOM 1757 N N . LEU A 1 237 ? 18.191 0.651 -26.075 1.00 76.75 237 LEU A N 1
ATOM 1758 C CA . LEU A 1 237 ? 19.058 1.760 -25.668 1.00 76.75 237 LEU A CA 1
ATOM 1759 C C . LEU A 1 237 ? 20.462 1.298 -25.246 1.00 76.75 237 LEU A C 1
ATOM 1761 O O . LEU A 1 237 ? 21.426 2.032 -25.455 1.00 76.75 237 LEU A O 1
ATOM 1765 N N . ALA A 1 238 ? 20.592 0.094 -24.682 1.00 74.31 238 ALA A N 1
ATOM 1766 C CA . ALA A 1 238 ? 21.886 -0.502 -24.352 1.00 74.31 238 ALA A CA 1
ATOM 1767 C C . ALA A 1 238 ? 22.637 -1.005 -25.599 1.00 74.31 238 ALA A C 1
ATOM 1769 O O . ALA A 1 238 ? 23.857 -0.898 -25.662 1.00 74.31 238 ALA A O 1
ATOM 1770 N N . ALA A 1 239 ? 21.924 -1.534 -26.598 1.00 76.75 239 ALA A N 1
ATOM 1771 C CA . ALA A 1 239 ? 22.522 -2.119 -27.798 1.00 76.75 239 ALA A CA 1
ATOM 1772 C C . ALA A 1 239 ? 23.057 -1.082 -28.805 1.00 76.75 239 ALA A C 1
ATOM 1774 O O . ALA A 1 239 ? 23.955 -1.406 -29.579 1.00 76.75 239 ALA A O 1
ATOM 1775 N N . PHE A 1 240 ? 22.520 0.144 -28.810 1.00 73.50 240 PHE A N 1
ATOM 1776 C CA . PHE A 1 240 ? 22.839 1.174 -29.814 1.00 73.50 240 PHE A CA 1
ATOM 1777 C C . PHE A 1 240 ? 23.724 2.333 -29.297 1.00 73.50 240 PHE A C 1
ATOM 1779 O O . PHE A 1 240 ? 23.815 3.364 -29.958 1.00 73.50 240 PHE A O 1
ATOM 1786 N N . ASP A 1 241 ? 24.382 2.161 -28.142 1.00 65.88 241 ASP A N 1
ATOM 1787 C CA . ASP A 1 241 ? 25.488 2.974 -27.571 1.00 65.88 241 ASP A CA 1
ATOM 1788 C C . ASP A 1 241 ? 25.248 4.491 -27.334 1.00 65.88 241 ASP A C 1
ATOM 1790 O O . ASP A 1 241 ? 26.040 5.162 -26.681 1.00 65.88 241 ASP A O 1
ATOM 1794 N N . LEU A 1 242 ? 24.120 5.066 -27.762 1.00 51.91 242 LEU A N 1
ATOM 1795 C CA . LEU A 1 242 ? 23.832 6.503 -27.607 1.00 51.91 242 LEU A CA 1
ATOM 1796 C C . LEU A 1 242 ? 23.563 6.935 -26.150 1.00 51.91 242 LEU A C 1
ATOM 1798 O O . LEU A 1 242 ? 23.687 8.115 -25.827 1.00 51.91 242 LEU A O 1
ATOM 1802 N N . THR A 1 243 ? 23.209 5.995 -25.267 1.00 59.62 243 THR A N 1
ATOM 1803 C CA . THR A 1 243 ? 22.916 6.232 -23.840 1.00 59.62 243 THR A CA 1
ATOM 1804 C C . THR A 1 243 ? 23.193 4.979 -22.991 1.00 59.62 243 THR A C 1
ATOM 1806 O O . THR A 1 243 ? 22.398 4.641 -22.114 1.00 59.62 243 THR A O 1
ATOM 1809 N N . PHE A 1 244 ? 24.279 4.244 -23.268 1.00 65.62 244 PHE A N 1
ATOM 1810 C CA . PHE A 1 244 ? 24.594 2.920 -22.693 1.00 65.62 244 PHE A CA 1
ATOM 1811 C C . PHE A 1 244 ? 24.238 2.716 -21.197 1.00 65.62 244 PHE A C 1
ATOM 1813 O O . PHE A 1 244 ? 23.550 1.738 -20.884 1.00 65.62 244 PHE A O 1
ATOM 1820 N N . PRO A 1 245 ? 24.578 3.627 -20.258 1.00 69.19 245 PRO A N 1
ATOM 1821 C CA . PRO A 1 245 ? 24.211 3.443 -18.851 1.00 69.19 245 PRO A CA 1
ATOM 1822 C C . PRO A 1 245 ? 22.704 3.560 -18.571 1.00 69.19 245 PRO A C 1
ATOM 1824 O O . PRO A 1 245 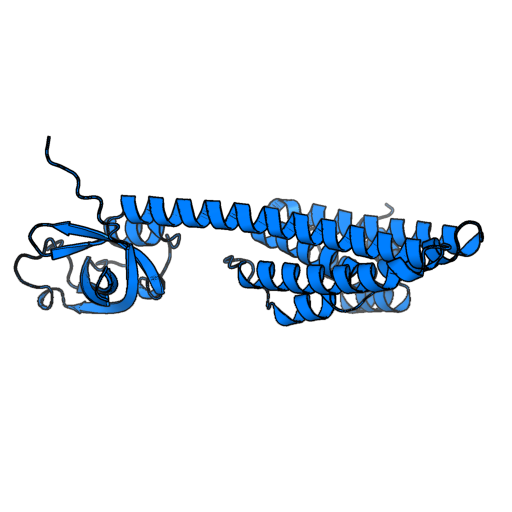? 22.185 2.883 -17.686 1.00 69.19 245 PRO A O 1
ATOM 1827 N N . LEU A 1 246 ? 21.976 4.384 -19.328 1.00 68.31 246 LEU A N 1
ATOM 1828 C CA . LEU A 1 246 ? 20.522 4.535 -19.211 1.00 68.31 246 LEU A CA 1
ATOM 1829 C C . LEU A 1 246 ? 19.819 3.252 -19.660 1.00 68.31 246 LEU A C 1
ATOM 1831 O O . LEU A 1 246 ? 18.967 2.732 -18.939 1.00 68.31 246 LEU A O 1
ATOM 1835 N N . GLY A 1 247 ? 20.219 2.716 -20.816 1.00 71.12 247 GLY A N 1
ATOM 1836 C CA . GLY A 1 247 ? 19.666 1.471 -21.348 1.00 71.12 247 GLY A CA 1
ATOM 1837 C C . GLY A 1 247 ? 19.878 0.295 -20.396 1.00 71.12 247 GLY A C 1
ATOM 1838 O O . GLY A 1 247 ? 18.921 -0.398 -20.052 1.00 71.12 247 GLY A O 1
ATOM 1839 N N . ALA A 1 248 ? 21.104 0.135 -19.884 1.00 72.19 248 ALA A N 1
ATOM 1840 C CA . ALA A 1 248 ? 21.448 -0.921 -18.932 1.00 72.19 248 ALA A CA 1
ATOM 1841 C C . ALA A 1 248 ? 20.632 -0.843 -17.629 1.00 72.19 248 ALA A C 1
ATOM 1843 O O . ALA A 1 248 ? 20.198 -1.868 -17.103 1.00 72.19 248 ALA A O 1
ATOM 1844 N N . THR A 1 249 ? 20.367 0.362 -17.124 1.00 71.94 249 THR A N 1
ATOM 1845 C CA . THR A 1 249 ? 19.604 0.546 -15.884 1.00 71.94 249 THR A CA 1
ATOM 1846 C C . THR A 1 249 ? 18.120 0.306 -16.067 1.00 71.94 249 THR A C 1
ATOM 1848 O O . THR A 1 249 ? 17.526 -0.399 -15.252 1.00 71.94 249 THR A O 1
ATOM 1851 N N . VAL A 1 250 ? 17.520 0.832 -17.137 1.00 73.69 250 VAL A N 1
ATOM 1852 C CA . VAL A 1 250 ? 16.119 0.542 -17.475 1.00 73.69 250 VAL A CA 1
ATOM 1853 C C . VAL A 1 250 ? 15.934 -0.966 -17.668 1.00 73.69 250 VAL A C 1
ATOM 1855 O O . VAL A 1 250 ? 14.998 -1.552 -17.127 1.00 73.69 250 VAL A O 1
ATOM 1858 N N . PHE A 1 251 ? 16.879 -1.610 -18.354 1.00 78.25 251 PHE A N 1
ATOM 1859 C CA . PHE A 1 251 ? 16.903 -3.054 -18.544 1.00 78.25 251 PHE A CA 1
ATOM 1860 C C . PHE A 1 251 ? 16.989 -3.826 -17.221 1.00 78.25 251 PHE A C 1
ATOM 1862 O O . PHE A 1 251 ? 16.183 -4.725 -16.992 1.00 78.25 251 PHE A O 1
ATOM 1869 N N . ALA A 1 252 ? 17.909 -3.458 -16.323 1.00 75.69 252 ALA A N 1
ATOM 1870 C CA . ALA A 1 252 ? 18.082 -4.121 -15.030 1.00 75.69 252 ALA A CA 1
ATOM 1871 C C . ALA A 1 252 ? 16.839 -3.995 -14.132 1.00 75.69 252 ALA A C 1
ATOM 1873 O O . ALA A 1 252 ? 16.410 -4.978 -13.528 1.00 75.69 252 ALA A O 1
ATOM 1874 N N . HIS A 1 253 ? 16.222 -2.811 -14.084 1.00 72.56 253 HIS A N 1
ATOM 1875 C CA . HIS A 1 253 ? 14.996 -2.589 -13.313 1.00 72.56 253 HIS A CA 1
ATOM 1876 C C . HIS A 1 253 ? 13.818 -3.379 -13.883 1.00 72.56 253 HIS A C 1
ATOM 1878 O O . HIS A 1 253 ? 13.085 -4.021 -13.132 1.00 72.56 253 HIS A O 1
ATOM 1884 N N . ALA A 1 254 ? 13.656 -3.381 -15.207 1.00 78.19 254 ALA A N 1
ATOM 1885 C CA . ALA A 1 254 ? 12.617 -4.160 -15.864 1.00 78.19 254 ALA A CA 1
ATOM 1886 C C . ALA A 1 254 ? 12.831 -5.672 -15.679 1.00 78.19 254 ALA A C 1
ATOM 1888 O O . ALA A 1 254 ? 11.877 -6.416 -15.461 1.00 78.19 254 ALA A O 1
ATOM 1889 N N . TRP A 1 255 ? 14.084 -6.135 -15.690 1.00 79.44 255 TRP A N 1
ATOM 1890 C CA . TRP A 1 255 ? 14.415 -7.521 -15.369 1.00 79.44 255 TRP A CA 1
ATOM 1891 C C . TRP A 1 255 ? 14.032 -7.863 -13.925 1.00 79.44 255 TRP A C 1
ATOM 1893 O O . TRP A 1 255 ? 13.379 -8.878 -13.697 1.00 79.44 255 TRP A O 1
ATOM 1903 N N . ALA A 1 256 ? 14.376 -7.014 -12.953 1.00 77.00 256 ALA A N 1
ATOM 1904 C CA . ALA A 1 256 ? 14.044 -7.232 -11.544 1.00 77.00 256 ALA A CA 1
ATOM 1905 C C . ALA A 1 256 ? 12.529 -7.195 -11.265 1.00 77.00 256 ALA A C 1
ATOM 1907 O O . ALA A 1 256 ? 12.041 -7.929 -10.404 1.00 77.00 256 ALA A O 1
ATOM 1908 N N . LEU A 1 257 ? 11.777 -6.372 -12.002 1.00 78.75 257 LEU A N 1
ATOM 1909 C CA . LEU A 1 257 ? 10.320 -6.269 -11.894 1.00 78.75 257 LEU A CA 1
ATOM 1910 C C . LEU A 1 257 ? 9.577 -7.445 -12.535 1.00 78.75 257 LEU A C 1
ATOM 1912 O O . LEU A 1 257 ? 8.479 -7.781 -12.092 1.00 78.75 257 LEU A O 1
ATOM 1916 N N . ALA A 1 258 ? 10.158 -8.099 -13.542 1.00 78.75 258 ALA A N 1
ATOM 1917 C CA . ALA A 1 258 ? 9.476 -9.136 -14.315 1.00 78.75 258 ALA A CA 1
ATOM 1918 C C . ALA A 1 258 ? 8.935 -10.311 -13.471 1.00 78.75 258 ALA A C 1
ATOM 1920 O O . ALA A 1 258 ? 7.761 -10.653 -13.639 1.00 78.75 258 ALA A O 1
ATOM 1921 N N . PRO A 1 259 ? 9.690 -10.908 -12.524 1.00 77.69 259 PRO A N 1
ATOM 1922 C CA . PRO A 1 259 ? 9.166 -11.964 -11.654 1.00 77.69 259 PRO A CA 1
ATOM 1923 C C . PRO A 1 259 ? 7.986 -11.506 -10.800 1.00 77.69 259 PRO A C 1
ATOM 1925 O O . PRO A 1 259 ? 7.040 -12.262 -10.583 1.00 77.69 259 PRO A O 1
ATOM 1928 N N . VAL A 1 260 ? 8.050 -10.263 -10.319 1.00 76.69 260 VAL A N 1
ATOM 1929 C CA . VAL A 1 260 ? 7.027 -9.666 -9.463 1.00 76.69 260 VAL A CA 1
ATOM 1930 C C . VAL A 1 260 ? 5.757 -9.433 -10.273 1.00 76.69 260 VAL A C 1
ATOM 1932 O O . VAL A 1 260 ? 4.693 -9.895 -9.872 1.00 76.69 260 VAL A O 1
ATOM 1935 N N . ALA A 1 261 ? 5.872 -8.827 -11.454 1.00 78.44 261 ALA A N 1
ATOM 1936 C CA . ALA A 1 261 ? 4.748 -8.599 -12.351 1.00 78.44 261 ALA A CA 1
ATOM 1937 C C . ALA A 1 261 ? 4.052 -9.909 -12.767 1.00 78.44 261 ALA A C 1
ATOM 1939 O O . ALA A 1 261 ? 2.830 -10.004 -12.700 1.00 78.44 261 ALA A O 1
ATOM 1940 N N . VAL A 1 262 ? 4.819 -10.952 -13.111 1.00 80.00 262 VAL A N 1
ATOM 1941 C CA . VAL A 1 262 ? 4.273 -12.277 -13.462 1.00 80.00 262 VAL A CA 1
ATOM 1942 C C . VAL A 1 262 ? 3.604 -12.957 -12.267 1.00 80.00 262 VAL A C 1
ATOM 1944 O O . VAL A 1 262 ? 2.539 -13.556 -12.412 1.00 80.00 262 VAL A O 1
ATOM 1947 N N . PHE A 1 263 ? 4.200 -12.880 -11.073 1.00 79.62 263 PHE A N 1
ATOM 1948 C CA . PHE A 1 263 ? 3.595 -13.442 -9.862 1.00 79.62 263 PHE A CA 1
ATOM 1949 C C . PHE A 1 263 ? 2.261 -12.777 -9.528 1.00 79.62 263 PHE A C 1
ATOM 1951 O O . PHE A 1 263 ? 1.310 -13.468 -9.158 1.00 79.62 263 PHE A O 1
ATOM 1958 N N . LEU A 1 264 ? 2.212 -11.450 -9.636 1.00 74.25 264 LEU A N 1
ATOM 1959 C CA . LEU A 1 264 ? 1.042 -10.650 -9.297 1.00 74.25 264 LEU A CA 1
ATOM 1960 C C . LEU A 1 264 ? -0.077 -10.867 -10.317 1.00 74.25 264 LEU A C 1
ATOM 1962 O O . LEU A 1 264 ? -1.190 -11.211 -9.922 1.00 74.25 264 LEU A O 1
ATOM 1966 N N . ASP A 1 265 ? 0.236 -10.818 -11.613 1.00 77.06 265 ASP A N 1
ATOM 1967 C CA . ASP A 1 265 ? -0.733 -11.109 -12.669 1.00 77.06 265 ASP A CA 1
ATOM 1968 C C . ASP A 1 265 ? -1.250 -12.555 -12.604 1.00 77.06 265 ASP A C 1
ATOM 1970 O O . ASP A 1 265 ? -2.451 -12.792 -12.689 1.00 77.06 265 ASP A O 1
ATOM 1974 N N . GLY A 1 266 ? -0.389 -13.539 -12.331 1.00 72.12 266 GLY A N 1
ATOM 1975 C CA . GLY A 1 266 ? -0.815 -14.934 -12.167 1.00 72.12 266 GLY A CA 1
ATOM 1976 C C . GLY A 1 266 ? -1.676 -15.187 -10.920 1.00 72.12 266 GLY A C 1
ATOM 1977 O O . GLY A 1 266 ? -2.221 -16.287 -10.754 1.00 72.12 266 GLY A O 1
ATOM 1978 N N . ARG A 1 267 ? -1.768 -14.210 -10.008 1.00 71.38 267 ARG A N 1
ATOM 1979 C CA . ARG A 1 267 ? -2.640 -14.225 -8.826 1.00 71.38 267 ARG A CA 1
ATOM 1980 C C . ARG A 1 267 ? -3.942 -13.444 -9.035 1.00 71.38 267 ARG A C 1
ATOM 1982 O O . ARG A 1 267 ? -4.837 -13.586 -8.205 1.00 71.38 267 ARG A O 1
ATOM 1989 N N . SER A 1 268 ? -4.035 -12.668 -10.110 1.00 69.25 268 SER A N 1
ATOM 1990 C CA . SER A 1 268 ? -5.240 -11.937 -10.494 1.00 69.25 268 SER A CA 1
ATOM 1991 C C . SER A 1 268 ? -6.381 -12.897 -10.863 1.00 69.25 268 SER A C 1
ATOM 1993 O O . SER A 1 268 ? -6.138 -14.047 -11.248 1.00 69.25 268 SER A O 1
ATOM 1995 N N . ALA A 1 269 ? -7.627 -12.443 -10.703 1.00 61.94 269 ALA A N 1
ATOM 1996 C CA . ALA A 1 269 ? -8.819 -13.234 -11.028 1.00 61.94 269 ALA A CA 1
ATOM 1997 C C . ALA A 1 269 ? -9.086 -13.283 -12.544 1.00 61.94 269 ALA A C 1
ATOM 1999 O O . ALA A 1 269 ? -9.905 -14.073 -13.007 1.00 61.94 269 ALA A O 1
ATOM 2000 N N . ARG A 1 270 ? -8.329 -12.488 -13.306 1.00 68.75 270 ARG A N 1
ATOM 2001 C CA . ARG A 1 270 ? -8.344 -12.352 -14.764 1.00 68.75 270 ARG A CA 1
ATOM 2002 C C . ARG A 1 270 ? -8.292 -13.660 -15.553 1.00 68.75 270 ARG A C 1
ATOM 2004 O O . ARG A 1 270 ? -8.750 -13.707 -16.691 1.00 68.75 270 ARG A O 1
ATOM 2011 N N . HIS A 1 271 ? -7.686 -14.705 -14.993 1.00 67.56 271 HIS A N 1
ATOM 2012 C CA . HIS A 1 271 ? -7.490 -15.981 -15.680 1.00 67.56 271 HIS A CA 1
ATOM 2013 C C . HIS A 1 271 ? -8.569 -16.978 -15.262 1.00 67.56 271 HIS A C 1
ATOM 2015 O O . HIS A 1 271 ? -8.540 -17.477 -14.138 1.00 67.56 271 HIS A O 1
ATOM 2021 N N . GLU A 1 272 ? -9.457 -17.342 -16.194 1.00 64.81 272 GLU A N 1
ATOM 2022 C CA . GLU A 1 272 ? -10.490 -18.378 -15.993 1.00 64.81 272 GLU A CA 1
ATOM 2023 C C . GLU A 1 272 ? -9.881 -19.703 -15.490 1.00 64.81 272 GLU A C 1
ATOM 2025 O O . GLU A 1 272 ? -10.464 -20.409 -14.671 1.00 64.81 272 GLU A O 1
ATOM 2030 N N . HIS A 1 273 ? -8.648 -19.996 -15.920 1.00 66.88 273 HIS A N 1
ATOM 2031 C CA . HIS A 1 273 ? -7.810 -21.064 -15.385 1.00 66.88 273 HIS A CA 1
ATOM 2032 C C . HIS A 1 273 ? -6.459 -20.491 -14.957 1.00 66.88 273 HIS A C 1
ATOM 2034 O O . HIS A 1 273 ? -5.619 -20.169 -15.800 1.00 66.88 273 HIS A O 1
ATOM 2040 N N . ALA A 1 274 ? -6.227 -20.390 -13.646 1.00 65.81 274 ALA A N 1
ATOM 2041 C CA . ALA A 1 274 ? -4.983 -19.844 -13.112 1.00 65.81 274 ALA A CA 1
ATOM 2042 C C . ALA A 1 274 ? -3.754 -20.588 -13.690 1.00 65.81 274 ALA A C 1
ATOM 2044 O O . ALA A 1 274 ? -3.626 -21.808 -13.509 1.00 65.81 274 ALA A O 1
ATOM 2045 N N . PRO A 1 275 ? -2.825 -19.892 -14.373 1.00 68.81 275 PRO A N 1
ATOM 2046 C CA . PRO A 1 275 ? -1.664 -20.534 -14.971 1.00 68.81 275 PRO A CA 1
ATOM 2047 C C . PRO A 1 275 ? -0.756 -21.132 -13.888 1.00 68.81 275 PRO A C 1
ATOM 2049 O O . PRO A 1 275 ? -0.613 -20.586 -12.790 1.00 68.81 275 PRO A O 1
ATOM 2052 N N . LYS A 1 276 ? -0.084 -22.253 -14.194 1.00 77.81 276 LYS A N 1
ATOM 2053 C CA . LYS A 1 276 ? 0.935 -22.834 -13.300 1.00 77.81 276 LYS A CA 1
ATOM 2054 C C . LYS A 1 276 ? 2.041 -21.798 -13.073 1.00 77.81 276 LYS A C 1
ATOM 2056 O O . LYS A 1 276 ? 2.857 -21.575 -13.955 1.00 77.81 276 LYS A O 1
ATOM 2061 N N . ARG A 1 277 ? 2.069 -21.164 -11.897 1.00 77.06 277 ARG A N 1
ATOM 2062 C CA . ARG A 1 277 ? 2.903 -19.976 -11.625 1.00 77.06 277 ARG A CA 1
ATOM 2063 C C . ARG A 1 277 ? 4.401 -20.267 -11.611 1.00 77.06 277 ARG A C 1
ATOM 2065 O O . ARG A 1 277 ? 5.179 -19.478 -12.129 1.00 77.06 277 ARG A O 1
ATOM 2072 N N . ALA A 1 278 ? 4.798 -21.403 -11.040 1.00 78.56 278 ALA A N 1
ATOM 2073 C CA . ALA A 1 278 ? 6.202 -21.774 -10.858 1.00 78.56 278 ALA A CA 1
ATOM 2074 C C . ALA A 1 278 ? 7.053 -21.717 -12.149 1.00 78.56 278 ALA A C 1
ATOM 2076 O O . ALA A 1 278 ? 8.096 -21.066 -12.117 1.00 78.56 278 ALA A O 1
ATOM 2077 N N . PRO A 1 279 ? 6.641 -22.314 -13.289 1.00 82.38 279 PRO A N 1
ATOM 2078 C CA . PRO A 1 279 ? 7.418 -22.225 -14.528 1.00 82.38 279 PRO A CA 1
ATOM 2079 C C . PRO A 1 279 ? 7.485 -20.804 -15.104 1.00 82.38 279 PRO A C 1
ATOM 2081 O O . PRO A 1 279 ? 8.525 -20.419 -15.629 1.00 82.38 279 PRO A O 1
ATOM 2084 N N . TRP A 1 280 ? 6.424 -20.002 -14.973 1.00 84.69 280 TRP A N 1
ATOM 2085 C CA . TRP A 1 280 ? 6.408 -18.623 -15.476 1.00 84.69 280 TRP A CA 1
ATOM 2086 C C . TRP A 1 280 ? 7.278 -17.686 -14.645 1.00 84.69 280 TRP A C 1
ATOM 2088 O O . TRP A 1 280 ? 8.023 -16.884 -15.199 1.00 84.69 280 TRP A O 1
ATOM 2098 N N . LEU A 1 281 ? 7.253 -17.845 -13.323 1.00 82.00 281 LEU A N 1
ATOM 2099 C CA . LEU A 1 281 ? 8.178 -17.171 -12.417 1.00 82.00 281 LEU A CA 1
ATOM 2100 C C . LEU A 1 281 ? 9.624 -17.546 -12.703 1.00 82.00 281 LEU A C 1
ATOM 2102 O O . LEU A 1 281 ? 10.462 -16.659 -12.806 1.00 82.00 281 LEU A O 1
ATOM 2106 N N . ALA A 1 282 ? 9.915 -18.837 -12.875 1.00 78.69 282 ALA A N 1
ATOM 2107 C CA . ALA A 1 282 ? 11.252 -19.281 -13.247 1.00 78.69 282 ALA A CA 1
ATOM 2108 C C . ALA A 1 282 ? 11.691 -18.650 -14.580 1.00 78.69 282 ALA A C 1
ATOM 2110 O O . ALA A 1 282 ? 12.799 -18.129 -14.675 1.00 78.69 282 ALA A O 1
ATOM 2111 N N . GLY A 1 283 ? 10.800 -18.608 -15.576 1.00 77.88 283 GLY A N 1
ATOM 2112 C CA . GLY A 1 283 ? 11.042 -17.931 -16.849 1.00 77.88 283 GLY A CA 1
ATOM 2113 C C . GLY A 1 283 ? 11.323 -16.434 -16.694 1.00 77.88 283 GLY A C 1
ATOM 2114 O O . GLY A 1 283 ? 12.282 -15.935 -17.270 1.00 77.88 283 GLY A O 1
ATOM 2115 N N . ALA A 1 284 ? 10.544 -15.715 -15.886 1.00 81.69 284 ALA A N 1
ATOM 2116 C CA . ALA A 1 284 ? 10.740 -14.286 -15.644 1.00 81.69 284 ALA A CA 1
ATOM 2117 C C . ALA A 1 284 ? 11.997 -13.976 -14.813 1.00 81.69 284 ALA A C 1
ATOM 2119 O O . ALA A 1 284 ? 12.631 -12.950 -15.023 1.00 81.69 284 ALA A O 1
ATOM 2120 N N . VAL A 1 285 ? 12.403 -14.863 -13.900 1.00 79.19 285 VAL A N 1
ATOM 2121 C CA . VAL A 1 285 ? 13.672 -14.732 -13.161 1.00 79.19 285 VAL A CA 1
ATOM 2122 C C . VAL A 1 285 ? 14.860 -14.915 -14.105 1.00 79.19 285 VAL A C 1
ATOM 2124 O O . VAL A 1 285 ? 15.786 -14.105 -14.098 1.00 79.19 285 VAL A O 1
ATOM 2127 N N . VAL A 1 286 ? 14.819 -15.958 -14.939 1.00 80.56 286 VAL A N 1
ATOM 2128 C CA . VAL A 1 286 ? 15.932 -16.341 -15.822 1.00 80.56 286 VAL A CA 1
ATOM 2129 C C . VAL A 1 286 ? 16.036 -15.450 -17.059 1.00 80.56 286 VAL A C 1
ATOM 2131 O O . VAL A 1 286 ? 17.142 -15.209 -17.526 1.00 80.56 286 VAL A O 1
ATOM 2134 N N . PHE A 1 287 ? 14.917 -14.956 -17.590 1.00 82.56 287 PHE A N 1
ATOM 2135 C CA . PHE A 1 287 ? 14.873 -14.204 -18.851 1.00 82.56 287 PHE A CA 1
ATOM 2136 C C . PHE A 1 287 ? 14.311 -12.781 -18.706 1.00 82.56 287 PHE A C 1
ATOM 2138 O O . PHE A 1 287 ? 14.097 -12.099 -19.711 1.00 82.56 287 PHE A O 1
ATOM 2145 N N . GLY A 1 288 ? 14.039 -12.321 -17.483 1.00 83.50 288 GLY A N 1
ATOM 2146 C CA . GLY A 1 288 ? 13.548 -10.970 -17.220 1.00 83.50 288 GLY A CA 1
ATOM 2147 C C . GLY A 1 288 ? 12.245 -10.663 -17.957 1.00 83.50 288 GLY A C 1
ATOM 2148 O O . GLY A 1 288 ? 11.314 -11.475 -18.005 1.00 83.50 288 GLY A O 1
ATOM 2149 N N . GLY A 1 289 ? 12.193 -9.484 -18.582 1.00 77.50 289 GLY A N 1
ATOM 2150 C CA . GLY A 1 289 ? 11.034 -9.028 -19.347 1.00 77.50 289 GLY A CA 1
ATOM 2151 C C . GLY A 1 289 ? 10.713 -9.892 -20.570 1.00 77.50 289 GLY A C 1
ATOM 2152 O O . GLY A 1 289 ? 9.551 -9.957 -20.955 1.00 77.50 289 GLY A O 1
ATOM 2153 N N . ALA A 1 290 ? 11.676 -10.629 -21.137 1.00 81.56 290 ALA A N 1
ATOM 2154 C CA . ALA A 1 290 ? 11.386 -11.593 -22.204 1.00 81.56 290 ALA A CA 1
ATOM 2155 C C . ALA A 1 290 ? 10.571 -12.788 -21.679 1.00 81.56 290 ALA A C 1
ATOM 2157 O O . ALA A 1 290 ? 9.614 -13.214 -22.321 1.00 81.56 290 ALA A O 1
ATOM 2158 N N . GLY A 1 291 ? 10.886 -13.285 -20.477 1.00 81.38 291 GLY A N 1
ATOM 2159 C CA . GLY A 1 291 ? 10.079 -14.309 -19.806 1.00 81.38 291 GLY A CA 1
ATOM 2160 C C . GLY A 1 291 ? 8.671 -13.809 -19.467 1.00 81.38 291 GLY A C 1
ATOM 2161 O O . GLY A 1 291 ? 7.692 -14.525 -19.683 1.00 81.38 291 GLY A O 1
ATOM 2162 N N . ALA A 1 292 ? 8.562 -12.555 -19.014 1.00 83.06 292 ALA A N 1
ATOM 2163 C CA . ALA A 1 292 ? 7.277 -11.894 -18.777 1.00 83.06 292 ALA A CA 1
ATOM 2164 C C . ALA A 1 292 ? 6.465 -11.669 -20.067 1.00 83.06 292 ALA A C 1
ATOM 2166 O O . ALA A 1 292 ? 5.248 -11.829 -20.047 1.00 83.06 292 ALA A O 1
ATOM 2167 N N . LEU A 1 293 ? 7.117 -11.366 -21.195 1.00 84.06 293 LEU A N 1
ATOM 2168 C CA . LEU A 1 293 ? 6.470 -11.235 -22.503 1.00 84.06 293 LEU A CA 1
ATOM 2169 C C . LEU A 1 293 ? 5.888 -12.570 -22.971 1.00 84.06 293 LEU A C 1
ATOM 2171 O O . LEU A 1 293 ? 4.742 -12.610 -23.403 1.00 84.06 293 LEU A O 1
ATOM 2175 N N . VAL A 1 294 ? 6.645 -13.669 -22.870 1.00 84.25 294 VAL A N 1
ATOM 2176 C CA . VAL A 1 294 ? 6.140 -15.004 -23.242 1.00 84.25 294 VAL A CA 1
ATOM 2177 C C . VAL A 1 294 ? 4.951 -15.394 -22.361 1.00 84.25 294 VAL A C 1
ATOM 2179 O O . VAL A 1 294 ? 3.977 -15.952 -22.864 1.00 84.25 294 VAL A O 1
ATOM 2182 N N . TYR A 1 295 ? 5.004 -15.066 -21.067 1.00 84.62 295 TYR A N 1
ATOM 2183 C CA . TYR A 1 295 ? 3.867 -15.222 -20.164 1.00 84.62 295 TYR A CA 1
ATOM 2184 C C . TYR A 1 295 ? 2.652 -14.407 -20.639 1.00 84.62 295 TYR A C 1
ATOM 2186 O O . TYR A 1 295 ? 1.595 -14.996 -20.844 1.00 84.62 295 TYR A O 1
ATOM 2194 N N . LEU A 1 296 ? 2.815 -13.103 -20.899 1.00 83.56 296 LEU A N 1
ATOM 2195 C CA . LEU A 1 296 ? 1.738 -12.207 -21.344 1.00 83.56 296 LEU A CA 1
ATOM 2196 C C . LEU A 1 296 ? 1.122 -12.667 -22.674 1.00 83.56 296 LEU A C 1
ATOM 2198 O O . LEU A 1 296 ? -0.094 -12.779 -22.783 1.00 83.56 296 LEU A O 1
ATOM 2202 N N . LEU A 1 297 ? 1.943 -13.019 -23.668 1.00 84.00 297 LEU A N 1
ATOM 2203 C CA . LEU A 1 297 ? 1.475 -13.543 -24.959 1.00 84.00 297 LEU A CA 1
ATOM 2204 C C . LEU A 1 297 ? 0.689 -14.850 -24.812 1.00 84.00 297 LEU A C 1
ATOM 2206 O O . LEU A 1 297 ? -0.221 -15.124 -25.593 1.00 84.00 297 LEU A O 1
ATOM 2210 N N . ARG A 1 298 ? 1.045 -15.677 -23.824 1.00 83.94 298 ARG A N 1
ATOM 2211 C CA . ARG A 1 298 ? 0.362 -16.943 -23.561 1.00 83.94 298 ARG A CA 1
ATOM 2212 C C . ARG A 1 298 ? -0.955 -16.752 -22.814 1.00 83.94 298 ARG A C 1
ATOM 2214 O O . ARG A 1 298 ? -1.859 -17.557 -23.027 1.00 83.94 298 ARG A O 1
ATOM 2221 N N . THR A 1 299 ? -1.041 -15.766 -21.926 1.00 78.50 299 THR A N 1
ATOM 2222 C CA . THR A 1 299 ? -2.208 -15.561 -21.062 1.00 78.50 299 THR A CA 1
ATOM 2223 C C . THR A 1 299 ? -3.233 -14.576 -21.621 1.00 78.50 299 THR A C 1
ATOM 2225 O O . THR A 1 299 ? -4.419 -14.808 -21.425 1.00 78.50 299 THR A O 1
ATOM 2228 N N . ASP A 1 300 ? -2.818 -13.533 -22.346 1.00 74.88 300 ASP A N 1
ATOM 2229 C CA . ASP A 1 300 ? -3.728 -12.619 -23.065 1.00 74.88 300 ASP A CA 1
ATOM 2230 C C . ASP A 1 300 ? -3.976 -13.036 -24.522 1.00 74.88 300 ASP A C 1
ATOM 2232 O O . ASP A 1 300 ? -4.944 -12.593 -25.132 1.00 74.88 300 ASP A O 1
ATOM 2236 N N . GLY A 1 301 ? -3.144 -13.936 -25.054 1.00 57.34 301 GLY A N 1
ATOM 2237 C CA . GLY A 1 301 ? -3.326 -14.564 -26.357 1.00 57.34 301 GLY A CA 1
ATOM 2238 C C . GLY A 1 301 ? -2.909 -13.697 -27.548 1.00 57.34 301 GLY A C 1
ATOM 2239 O O . GLY A 1 301 ? -3.456 -12.633 -27.810 1.00 57.34 301 GLY A O 1
ATOM 2240 N N . LEU A 1 302 ? -2.014 -14.248 -28.370 1.00 42.97 302 LEU A N 1
ATOM 2241 C CA . LEU A 1 302 ? -2.295 -14.296 -29.805 1.00 42.97 302 LEU A CA 1
ATOM 2242 C C . LEU A 1 302 ? -3.413 -15.334 -29.996 1.00 42.97 302 LEU A C 1
ATOM 2244 O O . LEU A 1 302 ? -3.160 -16.536 -29.870 1.00 42.97 302 LEU A O 1
ATOM 2248 N N . GLN A 1 303 ? -4.636 -14.857 -30.228 1.00 40.47 303 GLN A N 1
ATOM 2249 C CA . GLN A 1 303 ? -5.584 -15.552 -31.102 1.00 40.47 303 GLN A CA 1
ATOM 2250 C C . GLN A 1 303 ? -5.270 -15.176 -32.548 1.00 40.47 303 GLN A C 1
ATOM 2252 O O . GLN A 1 303 ? -4.977 -13.982 -32.787 1.00 40.47 303 GLN A O 1
#

Foldseek 3Di:
DDDPPPPFQKWWFADKDKAAPVPDDPPPPADPPARIKIWTFIWGADPVGIDTAIAIYGQDDPQQGDPVLLLQCVLQVRNPDDSRVSHGTMFGWDQDPNHIYTDSVSSNVVNVVVVVVLVVLLVVLLVLLVVLLVLLVVLLVCCPDPNVVVSVVSNQVSLQSLLVSQLVNLCSDDDPQDRHDSVVLSVQSNDRLSNNLSSLLSVLVCCCRPVDVVCQLVSLLCLLVVLLVLLVQLCVCCVPPPNNSSSVSSNSSSLSNLLSSLQSNLVDPLAPDRPPSVVLSVQSNVPPSVSSVVSCCVRVHPD